Protein AF-A0A7X1RNP4-F1 (afdb_monomer_lite)

Organism: Streptococcus mitis (NCBI:txid28037)

Foldseek 3Di:
DCVVVVVCVVVCCVVVVVVVVVVVVVPQDVVQLAPDFPPVLLVVLVVVLCVQLVVLLVVCVVVVDQPDDLLDPPDDVVNLVVLLVVLVVLVVVLVVLVVVLVVPPPVVQQDALLDGLSCSLQRSDSLSSNCVDVVVVVLSVLSNVLSVCCVVDVPPDPSSSSSNSSSSVSSVVSSVVSVVSSVVVVVLVVCSVVVNNVVSNVSVLVVLQVVLVVLVVVCLVVLLPPVSLVVSVVVLVVSLVSDDDPVSNVVSVCSSPVPPDPVVVVVSCVVDDPVSVVSVVVSVD

pLDDT: mean 71.91, std 15.21, range [27.06, 94.06]

Structure (mmCIF, N/CA/C/O backbone):
data_AF-A0A7X1RNP4-F1
#
_entry.id   AF-A0A7X1RNP4-F1
#
loop_
_atom_site.group_PDB
_atom_site.id
_atom_site.type_symbol
_atom_site.label_atom_id
_atom_site.label_alt_id
_atom_site.label_comp_id
_atom_site.label_asym_id
_atom_site.label_entity_id
_atom_site.label_seq_id
_atom_site.pdbx_PDB_ins_code
_atom_site.Cartn_x
_atom_site.Cartn_y
_atom_site.Cartn_z
_atom_site.occupancy
_atom_site.B_iso_or_equiv
_atom_site.auth_seq_id
_atom_site.auth_comp_id
_atom_site.auth_asym_id
_atom_site.auth_atom_id
_atom_site.pdbx_PDB_model_num
ATOM 1 N N . MET A 1 1 ? 19.983 -28.058 -26.341 1.00 46.69 1 MET A N 1
ATOM 2 C CA . MET A 1 1 ? 19.530 -26.847 -25.604 1.00 46.69 1 MET A CA 1
ATOM 3 C C . MET A 1 1 ? 18.180 -27.060 -24.901 1.00 46.69 1 MET A C 1
ATOM 5 O O . MET A 1 1 ? 18.056 -26.639 -23.761 1.00 46.69 1 MET A O 1
ATOM 9 N N . PHE A 1 2 ? 17.223 -27.786 -25.502 1.00 33.72 2 PHE A N 1
ATOM 10 C CA . PHE A 1 2 ? 15.951 -28.191 -24.864 1.00 33.72 2 PHE A CA 1
ATOM 11 C C . PHE A 1 2 ? 16.076 -29.260 -23.756 1.00 33.72 2 PHE A C 1
ATOM 13 O O . PHE A 1 2 ? 15.274 -29.271 -22.828 1.00 33.72 2 PHE A O 1
ATOM 20 N N . GLU A 1 3 ? 17.098 -30.120 -23.784 1.00 40.50 3 GLU A N 1
ATOM 21 C CA . GLU A 1 3 ? 17.253 -31.205 -22.792 1.00 40.50 3 GLU A CA 1
ATOM 22 C C . GLU A 1 3 ? 17.514 -30.706 -21.363 1.00 40.50 3 GLU A C 1
ATOM 24 O O . GLU A 1 3 ? 17.010 -31.281 -20.402 1.00 40.50 3 GLU A O 1
ATOM 29 N N . LYS A 1 4 ? 18.225 -29.581 -21.200 1.00 42.69 4 LYS A N 1
ATOM 30 C CA . LYS A 1 4 ? 18.409 -28.952 -19.879 1.00 42.69 4 LYS A CA 1
ATOM 31 C C . LYS A 1 4 ? 17.131 -28.274 -19.378 1.00 42.69 4 LYS A C 1
ATOM 33 O O . LYS A 1 4 ? 16.917 -28.196 -18.175 1.00 42.69 4 LYS A O 1
ATOM 38 N N . LEU A 1 5 ? 16.266 -27.839 -20.294 1.00 44.34 5 LEU A N 1
ATOM 39 C CA . LEU A 1 5 ? 14.956 -27.266 -19.982 1.00 44.34 5 LEU A CA 1
ATOM 40 C C . LEU A 1 5 ? 14.008 -28.348 -19.434 1.00 44.34 5 LEU A C 1
ATOM 42 O O . LEU A 1 5 ? 13.246 -28.078 -18.514 1.00 44.34 5 LEU A O 1
ATOM 46 N N . ILE A 1 6 ? 14.139 -29.591 -19.919 1.00 46.44 6 ILE A N 1
ATOM 47 C CA . ILE A 1 6 ? 13.433 -30.773 -19.398 1.00 46.44 6 ILE A CA 1
ATOM 48 C C . ILE A 1 6 ? 14.033 -31.241 -18.065 1.00 46.44 6 ILE A C 1
ATOM 50 O O . ILE A 1 6 ? 13.284 -31.621 -17.176 1.00 46.44 6 ILE A O 1
ATOM 54 N N . LEU A 1 7 ? 15.353 -31.160 -17.864 1.00 46.16 7 LEU A N 1
ATOM 55 C CA . LEU A 1 7 ? 15.979 -31.608 -16.610 1.00 46.16 7 LEU A CA 1
ATOM 56 C C . LEU A 1 7 ? 15.636 -30.707 -15.409 1.00 46.16 7 LEU A C 1
ATOM 58 O O . LEU A 1 7 ? 15.441 -31.195 -14.298 1.00 46.16 7 LEU A O 1
ATOM 62 N N . TYR A 1 8 ? 15.516 -29.395 -15.637 1.00 47.47 8 TYR A N 1
ATOM 63 C CA . TYR A 1 8 ? 15.038 -28.448 -14.628 1.00 47.47 8 TYR A CA 1
ATOM 64 C C . TYR A 1 8 ? 13.521 -28.256 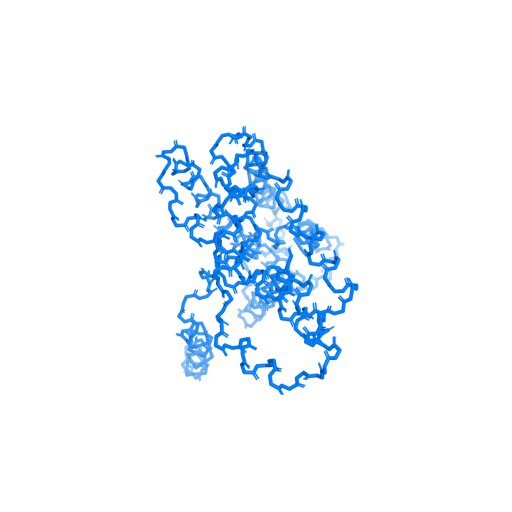-14.666 1.00 47.47 8 TYR A C 1
ATOM 66 O O . TYR A 1 8 ? 12.994 -27.604 -13.775 1.00 47.47 8 TYR A O 1
ATOM 74 N N . SER A 1 9 ? 12.795 -28.853 -15.619 1.00 52.06 9 SER A N 1
ATOM 75 C CA . SER A 1 9 ? 11.329 -28.798 -15.677 1.00 52.06 9 SER A CA 1
ATOM 76 C C . SER A 1 9 ? 10.679 -29.354 -14.405 1.00 52.06 9 SER A C 1
ATOM 78 O O . SER A 1 9 ? 9.841 -28.649 -13.858 1.00 52.06 9 SER A O 1
ATOM 80 N N . PRO A 1 10 ? 11.090 -30.499 -13.822 1.00 49.34 10 PRO A N 1
ATOM 81 C CA . PRO A 1 10 ? 10.526 -30.968 -12.566 1.00 49.34 10 PRO A CA 1
ATOM 82 C C . PRO A 1 10 ? 10.823 -30.015 -11.422 1.00 49.34 10 PRO A C 1
ATOM 84 O O . PRO A 1 10 ? 9.930 -29.764 -10.639 1.00 49.34 10 PRO A O 1
ATOM 87 N N . ILE A 1 11 ? 12.029 -29.445 -11.329 1.00 53.16 11 ILE A N 1
ATOM 88 C CA . ILE A 1 11 ? 12.425 -28.572 -10.211 1.00 53.16 11 ILE A CA 1
ATOM 89 C C . ILE A 1 11 ? 11.796 -27.184 -10.352 1.00 53.16 11 ILE A C 1
ATOM 91 O O . ILE A 1 11 ? 11.343 -26.621 -9.367 1.00 53.16 11 ILE A O 1
ATOM 95 N N . ILE A 1 12 ? 11.702 -26.647 -11.566 1.00 50.75 12 ILE A N 1
ATOM 96 C CA . ILE A 1 12 ? 11.033 -25.382 -11.875 1.00 50.75 12 ILE A CA 1
ATOM 97 C C . ILE A 1 12 ? 9.525 -25.552 -11.749 1.00 50.75 12 ILE A C 1
ATOM 99 O O . ILE A 1 12 ? 8.901 -24.695 -11.153 1.00 50.75 12 ILE A O 1
ATOM 103 N N . ILE A 1 13 ? 8.924 -26.653 -12.205 1.00 50.72 13 ILE A N 1
ATOM 104 C CA . ILE A 1 13 ? 7.515 -26.972 -11.930 1.00 50.72 13 ILE A CA 1
ATOM 105 C C . ILE A 1 13 ? 7.331 -27.246 -10.441 1.00 50.72 13 ILE A C 1
ATOM 107 O O . ILE A 1 13 ? 6.299 -26.891 -9.900 1.00 50.72 13 ILE A O 1
ATOM 111 N N . PHE A 1 14 ? 8.306 -27.805 -9.728 1.00 49.41 14 PHE A N 1
ATOM 112 C CA . PHE A 1 14 ? 8.195 -28.035 -8.292 1.00 49.41 14 PHE A CA 1
ATOM 113 C C . PHE A 1 14 ? 8.289 -26.725 -7.523 1.00 49.41 14 PHE A C 1
ATOM 115 O O . PHE A 1 14 ? 7.446 -26.508 -6.678 1.00 49.41 14 PHE A O 1
ATOM 122 N N . VAL A 1 15 ? 9.208 -25.815 -7.856 1.00 56.69 15 VAL A N 1
ATOM 123 C CA . VAL A 1 15 ? 9.355 -24.485 -7.243 1.00 56.69 15 VAL A CA 1
ATOM 124 C C . VAL A 1 15 ? 8.240 -23.546 -7.686 1.00 56.69 15 VAL A C 1
ATOM 126 O O . VAL A 1 15 ? 7.687 -22.852 -6.849 1.00 56.69 15 VAL A O 1
ATOM 129 N N . LEU A 1 16 ? 7.831 -23.560 -8.954 1.00 46.72 16 LEU A N 1
ATOM 130 C CA . LEU A 1 16 ? 6.678 -22.817 -9.463 1.00 46.72 16 LEU A CA 1
ATOM 131 C C . LEU A 1 16 ? 5.384 -23.403 -8.913 1.00 46.72 16 LEU A C 1
ATOM 133 O O . LEU A 1 16 ? 4.511 -22.630 -8.570 1.00 46.72 16 LEU A O 1
ATOM 137 N N . SER A 1 17 ? 5.255 -24.723 -8.751 1.00 43.94 17 SER A N 1
ATOM 138 C CA . SER A 1 17 ? 4.127 -25.332 -8.039 1.00 43.94 17 SER A CA 1
ATOM 139 C C . SER A 1 17 ? 4.225 -25.063 -6.554 1.00 43.94 17 SER A C 1
ATOM 141 O O . SER A 1 17 ? 3.191 -24.900 -5.955 1.00 43.94 17 SER A O 1
ATOM 143 N N . TYR A 1 18 ? 5.401 -24.952 -5.939 1.00 46.62 18 TYR A N 1
ATOM 144 C CA . TYR A 1 18 ? 5.537 -24.627 -4.523 1.00 46.62 18 TYR A CA 1
ATOM 145 C C . TYR 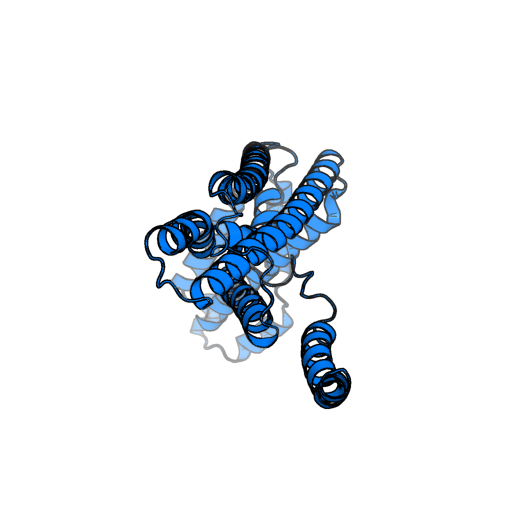A 1 18 ? 5.239 -23.153 -4.297 1.00 46.62 18 TYR A C 1
ATOM 147 O O . TYR A 1 18 ? 4.576 -22.842 -3.331 1.00 46.62 18 TYR A O 1
ATOM 155 N N . ILE A 1 19 ? 5.605 -22.263 -5.218 1.00 50.47 19 ILE A N 1
ATOM 156 C CA . ILE A 1 19 ? 5.202 -20.857 -5.257 1.00 50.47 19 ILE A CA 1
ATOM 157 C C . ILE A 1 19 ? 3.703 -20.766 -5.558 1.00 50.47 19 ILE A C 1
ATOM 159 O O . ILE A 1 19 ? 3.002 -20.123 -4.801 1.00 50.47 19 ILE A O 1
ATOM 163 N N . LEU A 1 20 ? 3.163 -21.475 -6.554 1.00 42.50 20 LEU A N 1
ATOM 164 C CA . LEU A 1 20 ? 1.730 -21.540 -6.894 1.00 42.50 20 LEU A CA 1
ATOM 165 C C . LEU A 1 20 ? 0.890 -22.289 -5.858 1.00 42.50 20 LEU A C 1
ATOM 167 O O . LEU A 1 20 ? -0.313 -22.097 -5.837 1.00 42.50 20 LEU A O 1
ATOM 171 N N . ARG A 1 21 ? 1.475 -23.147 -5.018 1.00 36.09 21 ARG A N 1
ATOM 172 C CA . ARG A 1 21 ? 0.840 -23.916 -3.928 1.00 36.09 21 ARG A CA 1
ATOM 173 C C . ARG A 1 21 ? 1.112 -23.263 -2.582 1.00 36.09 21 ARG A C 1
ATOM 175 O O . ARG A 1 21 ? 0.343 -23.494 -1.665 1.00 36.09 21 ARG A O 1
ATOM 182 N N . PHE A 1 22 ? 2.102 -22.384 -2.476 1.00 36.78 22 PHE A N 1
ATOM 183 C CA . PHE A 1 22 ? 2.229 -21.374 -1.430 1.00 36.78 22 PHE A CA 1
ATOM 184 C C . PHE A 1 22 ? 1.175 -20.295 -1.691 1.00 36.78 22 PHE A C 1
ATOM 186 O O . PHE A 1 22 ? 0.301 -20.135 -0.852 1.00 36.78 22 PHE A O 1
ATOM 193 N N . PHE A 1 23 ? 1.109 -19.738 -2.908 1.00 35.03 23 PHE A N 1
ATOM 194 C CA . PHE A 1 23 ? 0.009 -18.927 -3.457 1.00 35.03 23 PHE A CA 1
ATOM 195 C C . PHE A 1 23 ? -1.315 -19.696 -3.643 1.00 35.03 23 PHE A C 1
ATOM 197 O O . PHE A 1 23 ? -2.350 -19.078 -3.845 1.00 35.03 23 PHE A O 1
ATOM 204 N N . GLY A 1 24 ? -1.314 -21.031 -3.576 1.00 31.20 24 GLY A N 1
ATOM 205 C CA . GLY A 1 24 ? -2.489 -21.888 -3.818 1.00 31.20 24 GLY A CA 1
ATOM 206 C C . GLY A 1 24 ? -3.079 -22.496 -2.548 1.00 31.20 24 GLY A C 1
ATOM 207 O O . GLY A 1 24 ? -4.286 -22.705 -2.478 1.00 31.20 24 GLY A O 1
ATOM 208 N N . ARG A 1 25 ? -2.262 -22.722 -1.506 1.00 31.92 25 ARG A N 1
ATOM 209 C CA . ARG A 1 25 ? -2.718 -22.813 -0.106 1.00 31.92 25 ARG A CA 1
ATOM 210 C C . ARG A 1 25 ? -3.156 -21.444 0.388 1.00 31.92 25 ARG A C 1
ATOM 212 O O . ARG A 1 25 ? -4.143 -21.363 1.103 1.00 31.92 25 ARG A O 1
ATOM 219 N N . LEU A 1 26 ? -2.504 -20.384 -0.083 1.00 34.72 26 LEU A N 1
ATOM 220 C CA . LEU A 1 26 ? -3.030 -19.025 -0.094 1.00 34.72 26 LEU A CA 1
ATOM 221 C C . LEU A 1 26 ? -4.030 -18.821 -1.247 1.00 34.72 26 LEU A C 1
ATOM 223 O O . LEU A 1 26 ? -3.956 -17.828 -1.974 1.00 34.72 26 LEU A O 1
ATOM 227 N N . ARG A 1 27 ? -4.990 -19.744 -1.423 1.00 27.06 27 ARG A N 1
ATOM 228 C CA . ARG A 1 27 ? -6.222 -19.431 -2.163 1.00 27.06 27 ARG A CA 1
ATOM 229 C C . ARG A 1 27 ? -6.665 -18.047 -1.665 1.00 27.06 27 ARG A C 1
ATOM 231 O O . ARG A 1 27 ? -6.995 -17.927 -0.494 1.00 27.06 27 ARG A O 1
ATOM 238 N N . PHE A 1 28 ? -6.603 -17.037 -2.539 1.00 31.77 28 PHE A N 1
ATOM 239 C CA . PHE A 1 28 ? -7.018 -15.644 -2.312 1.00 31.77 28 PHE A CA 1
ATOM 240 C C . PHE A 1 28 ? -6.067 -14.595 -1.688 1.00 31.77 28 PHE A C 1
ATOM 242 O O . PHE A 1 28 ? -6.591 -13.562 -1.309 1.00 31.77 28 PHE A O 1
ATOM 249 N N . THR A 1 29 ? -4.724 -14.686 -1.653 1.00 31.03 29 THR A N 1
ATOM 250 C CA . THR A 1 29 ? -3.932 -13.576 -1.021 1.00 31.03 29 THR A CA 1
ATOM 251 C C . THR A 1 29 ? -3.095 -12.637 -1.888 1.00 31.03 29 THR A C 1
ATOM 253 O O . THR A 1 29 ? -2.718 -11.578 -1.400 1.00 31.03 29 THR A O 1
ATOM 256 N N . ILE A 1 30 ? -2.929 -12.876 -3.194 1.00 33.84 30 ILE A N 1
ATOM 257 C CA . ILE A 1 30 ? -2.611 -11.765 -4.134 1.00 33.84 30 ILE A CA 1
ATOM 258 C C . ILE A 1 30 ? -3.850 -10.846 -4.312 1.00 33.84 30 ILE A C 1
ATOM 260 O O . ILE A 1 30 ? -3.776 -9.747 -4.856 1.00 33.84 30 ILE A O 1
ATOM 264 N N . PHE A 1 31 ? -4.998 -11.299 -3.795 1.00 32.50 31 PHE A N 1
ATOM 265 C CA . PHE A 1 31 ? -6.265 -10.588 -3.643 1.00 32.50 31 PHE A CA 1
ATOM 266 C C . PHE A 1 31 ? -6.489 -10.038 -2.220 1.00 32.50 31 PHE A C 1
ATOM 268 O O . PHE A 1 31 ? -7.593 -9.582 -1.930 1.00 32.50 31 PHE A O 1
ATOM 275 N N . ILE A 1 32 ? -5.468 -10.042 -1.345 1.00 37.97 32 ILE A N 1
ATOM 276 C CA . ILE A 1 32 ? -5.529 -9.364 -0.040 1.00 37.97 32 ILE A CA 1
ATOM 277 C C . ILE A 1 32 ? -5.414 -7.858 -0.262 1.00 37.97 32 ILE A C 1
ATOM 279 O O . ILE A 1 32 ? -4.385 -7.234 -0.057 1.00 37.97 32 ILE A O 1
ATOM 283 N N . ASP A 1 33 ? -6.530 -7.284 -0.688 1.00 40.84 33 ASP A N 1
ATOM 284 C CA . ASP A 1 33 ? -6.909 -5.936 -0.287 1.00 40.84 33 ASP A CA 1
ATOM 285 C C . ASP A 1 33 ? -7.614 -5.972 1.092 1.00 40.84 33 ASP A C 1
ATOM 287 O O . ASP A 1 33 ? -8.246 -4.998 1.461 1.00 40.84 33 ASP A O 1
ATOM 291 N N . GLU A 1 34 ? -7.628 -7.102 1.824 1.00 40.34 34 GLU A N 1
ATOM 292 C CA . GLU A 1 34 ? -8.698 -7.339 2.820 1.00 40.34 34 GLU A CA 1
ATOM 293 C C . GLU A 1 34 ? -8.296 -8.079 4.115 1.00 40.34 34 GLU A C 1
ATOM 295 O O . GLU A 1 34 ? -9.154 -8.362 4.940 1.00 40.34 34 GLU A O 1
ATOM 300 N N . LEU A 1 35 ? -7.017 -8.409 4.347 1.00 35.59 35 LEU A N 1
ATOM 301 C CA . LEU A 1 35 ? -6.628 -9.341 5.438 1.00 35.59 35 LEU A CA 1
ATOM 302 C C . LEU A 1 35 ? -5.392 -8.955 6.248 1.00 35.59 35 LEU A C 1
ATOM 304 O O . LEU A 1 35 ? -5.037 -9.634 7.210 1.00 35.59 35 LEU A O 1
ATOM 308 N N . ILE A 1 36 ? -4.727 -7.865 5.895 1.00 42.78 36 ILE A N 1
ATOM 309 C CA . ILE A 1 36 ? -3.645 -7.327 6.708 1.00 42.78 36 ILE A CA 1
ATOM 310 C C . ILE A 1 36 ? -4.078 -5.897 6.978 1.00 42.78 36 ILE A C 1
ATOM 312 O O . ILE A 1 36 ? -4.144 -5.122 6.044 1.00 42.78 36 ILE A O 1
ATOM 316 N N . SER A 1 37 ? -4.465 -5.557 8.205 1.00 43.78 37 SER A N 1
ATOM 317 C CA . SER A 1 37 ? -4.731 -4.168 8.586 1.00 43.78 37 SER A CA 1
ATOM 318 C C . SER A 1 37 ? -3.633 -3.668 9.526 1.00 43.78 37 SER A C 1
ATOM 320 O O . SER A 1 37 ? -3.113 -4.405 10.377 1.00 43.78 37 SER A O 1
ATOM 322 N N . GLY A 1 38 ? -3.230 -2.410 9.336 1.00 56.53 38 GLY A N 1
ATOM 323 C CA . GLY A 1 38 ? -2.214 -1.726 10.140 1.00 56.53 38 GLY A CA 1
ATOM 324 C C . GLY A 1 38 ? -0.761 -1.959 9.701 1.00 56.53 38 GLY A C 1
ATOM 325 O O . GLY A 1 38 ? -0.474 -2.285 8.551 1.00 56.53 38 GLY A O 1
ATOM 326 N N . ASP A 1 39 ? 0.178 -1.796 10.641 1.00 59.34 39 ASP A N 1
ATOM 327 C CA . ASP A 1 39 ? 1.634 -1.712 10.390 1.00 59.34 39 ASP A CA 1
ATOM 328 C C . ASP A 1 39 ? 2.244 -2.916 9.649 1.00 59.34 39 ASP A C 1
ATOM 330 O O . ASP A 1 39 ? 3.301 -2.809 9.026 1.00 59.34 39 ASP A O 1
ATOM 334 N N . LYS A 1 40 ? 1.569 -4.069 9.673 1.00 66.19 40 LYS A N 1
ATOM 335 C CA . LYS A 1 40 ? 2.018 -5.294 9.001 1.00 66.19 40 LYS A CA 1
ATOM 336 C C . LYS A 1 40 ? 1.994 -5.184 7.472 1.00 66.19 40 LYS A C 1
ATOM 338 O O . LYS A 1 40 ? 2.814 -5.839 6.832 1.00 66.19 40 LYS A O 1
ATOM 343 N N . ILE A 1 41 ? 1.108 -4.364 6.888 1.00 70.12 41 ILE A N 1
ATOM 344 C CA . ILE A 1 41 ? 1.077 -4.176 5.426 1.00 70.12 41 ILE A CA 1
ATOM 345 C C . ILE A 1 41 ? 2.364 -3.524 4.946 1.00 70.12 41 ILE A C 1
ATOM 347 O O . ILE A 1 41 ? 2.943 -3.986 3.969 1.00 70.12 41 ILE A O 1
ATOM 351 N N . LYS A 1 42 ? 2.829 -2.487 5.649 1.00 73.25 42 LYS A N 1
ATOM 352 C CA . LYS A 1 42 ? 4.042 -1.755 5.271 1.00 73.25 42 LYS A CA 1
ATOM 353 C C . LYS A 1 42 ? 5.241 -2.698 5.209 1.00 73.25 42 LYS A C 1
ATOM 355 O O . LYS A 1 42 ? 5.954 -2.751 4.215 1.00 73.25 42 LYS A O 1
ATOM 360 N N . TYR A 1 43 ? 5.408 -3.537 6.232 1.00 73.00 43 TYR A N 1
ATOM 361 C CA . TYR A 1 43 ? 6.466 -4.548 6.235 1.00 73.00 43 TYR A CA 1
ATOM 362 C C . TYR A 1 43 ? 6.335 -5.540 5.069 1.00 73.00 43 TYR A C 1
ATOM 364 O O . TYR A 1 43 ? 7.319 -5.863 4.402 1.00 73.00 43 TYR A O 1
ATOM 372 N N . PHE A 1 44 ? 5.111 -5.983 4.777 1.00 71.62 44 PHE A N 1
ATOM 373 C CA . PHE A 1 44 ? 4.849 -6.873 3.652 1.00 71.62 44 PHE A CA 1
ATOM 374 C C . PHE A 1 44 ? 5.146 -6.214 2.294 1.00 71.62 44 PHE A C 1
ATOM 376 O O . PHE A 1 44 ? 5.723 -6.875 1.432 1.00 71.62 44 PHE A O 1
ATOM 383 N N . SER A 1 45 ? 4.836 -4.924 2.103 1.00 75.69 45 SER A N 1
ATOM 384 C CA . SER A 1 45 ? 5.155 -4.211 0.858 1.00 75.69 45 SER A CA 1
ATOM 385 C C . SER A 1 45 ? 6.660 -4.127 0.608 1.00 75.69 45 SER A C 1
ATOM 387 O O . SER A 1 45 ? 7.090 -4.327 -0.527 1.00 75.69 45 SER A O 1
ATOM 389 N N . HIS A 1 46 ? 7.469 -3.931 1.655 1.00 82.19 46 HIS A N 1
ATOM 390 C CA . HIS A 1 46 ? 8.930 -3.942 1.531 1.00 82.19 46 HIS A CA 1
ATOM 391 C C . HIS A 1 46 ? 9.444 -5.320 1.088 1.00 82.19 46 HIS A C 1
ATOM 393 O O . HIS A 1 46 ? 10.210 -5.427 0.132 1.00 82.19 46 HIS A O 1
ATOM 399 N N . ILE A 1 47 ? 8.973 -6.401 1.722 1.00 75.75 47 ILE A N 1
ATOM 400 C CA . ILE A 1 47 ? 9.343 -7.773 1.327 1.00 75.75 47 ILE A CA 1
ATOM 401 C C . ILE A 1 47 ? 8.935 -8.058 -0.120 1.00 75.75 47 ILE A C 1
ATOM 403 O O . ILE A 1 47 ? 9.702 -8.653 -0.881 1.00 75.75 47 ILE A O 1
ATOM 407 N N . LEU A 1 48 ? 7.733 -7.632 -0.504 1.00 79.06 48 LEU A N 1
ATOM 408 C CA . LEU A 1 48 ? 7.199 -7.838 -1.843 1.00 79.06 48 LEU A CA 1
ATOM 409 C C . LEU A 1 48 ? 8.052 -7.126 -2.902 1.00 79.06 48 LEU A C 1
ATOM 411 O O . LEU A 1 48 ? 8.356 -7.732 -3.929 1.00 79.06 48 LEU A O 1
ATOM 415 N N . PHE A 1 49 ? 8.511 -5.901 -2.628 1.00 85.25 49 PHE A N 1
ATOM 416 C CA . PHE A 1 49 ? 9.456 -5.186 -3.489 1.00 85.25 49 PHE A CA 1
ATOM 417 C C . PHE A 1 49 ? 10.737 -5.999 -3.726 1.00 85.25 49 PHE A C 1
ATOM 419 O O . PHE A 1 49 ? 11.069 -6.314 -4.873 1.00 85.25 49 PHE A O 1
ATOM 426 N N . PHE A 1 50 ? 11.424 -6.398 -2.649 1.00 83.00 50 PHE A N 1
ATOM 427 C CA . PHE A 1 50 ? 12.674 -7.154 -2.765 1.00 83.00 50 PHE A CA 1
ATOM 428 C C . PHE A 1 50 ? 12.470 -8.491 -3.474 1.00 83.00 50 PHE A C 1
ATOM 430 O O . PHE A 1 50 ? 13.329 -8.903 -4.255 1.00 83.00 50 PHE A O 1
ATOM 437 N N . SER A 1 51 ? 11.332 -9.152 -3.249 1.00 77.62 51 SER A N 1
ATOM 438 C CA . SER A 1 51 ? 10.989 -10.407 -3.913 1.00 77.62 51 SER A CA 1
ATOM 439 C C . SER A 1 51 ? 10.845 -10.236 -5.427 1.00 77.62 51 SER A C 1
ATOM 441 O O . SER A 1 51 ? 11.450 -11.005 -6.173 1.00 77.62 51 SER A O 1
ATOM 443 N N . ILE A 1 52 ? 10.113 -9.214 -5.886 1.00 80.62 52 ILE A N 1
ATOM 444 C CA . ILE A 1 52 ? 9.908 -8.960 -7.320 1.00 80.62 52 ILE A CA 1
ATOM 445 C C . ILE A 1 52 ? 11.229 -8.589 -7.995 1.00 80.62 52 ILE A C 1
ATOM 447 O O . ILE A 1 52 ? 11.600 -9.210 -8.990 1.00 80.62 52 ILE A O 1
ATOM 451 N N . VAL A 1 53 ? 11.962 -7.615 -7.446 1.00 88.12 53 VAL A N 1
ATOM 452 C CA . VAL A 1 53 ? 13.217 -7.140 -8.049 1.00 88.12 53 VAL A CA 1
ATOM 453 C C . VAL A 1 53 ? 14.258 -8.259 -8.094 1.00 88.12 53 VAL A C 1
ATOM 455 O O . VAL A 1 53 ? 14.864 -8.488 -9.141 1.00 88.12 53 VAL A O 1
ATOM 458 N N . SER A 1 54 ? 14.424 -9.013 -7.001 1.00 84.00 54 SER A N 1
ATOM 459 C CA . SER A 1 54 ? 15.374 -10.134 -6.958 1.00 84.00 54 SER A CA 1
ATOM 460 C C . SER A 1 54 ? 14.996 -11.241 -7.938 1.00 84.00 54 SER A C 1
ATOM 462 O O . SER A 1 54 ? 15.876 -11.826 -8.566 1.00 84.00 54 SER A O 1
ATOM 464 N N . TYR A 1 55 ? 13.699 -11.520 -8.099 1.00 82.12 55 TYR A N 1
ATOM 465 C CA . TYR A 1 55 ? 13.218 -12.524 -9.043 1.00 82.12 55 TYR A CA 1
ATOM 466 C C . TYR A 1 55 ? 13.495 -12.122 -10.494 1.00 82.12 55 TYR A C 1
ATOM 468 O O . TYR A 1 55 ? 14.039 -12.927 -11.249 1.00 82.12 55 TYR A O 1
ATOM 476 N N . ILE A 1 56 ? 13.187 -10.877 -10.878 1.00 84.62 56 ILE A N 1
ATOM 477 C CA . ILE A 1 56 ? 13.456 -10.390 -12.238 1.00 84.62 56 ILE A CA 1
ATOM 478 C C . ILE A 1 56 ? 14.965 -10.366 -12.502 1.00 84.62 56 ILE A C 1
ATOM 480 O O . ILE A 1 56 ? 15.405 -10.874 -13.530 1.00 84.62 56 ILE A O 1
ATOM 484 N N . TYR A 1 57 ? 15.768 -9.867 -11.555 1.00 88.12 57 TYR A N 1
ATOM 485 C CA . TYR A 1 57 ? 17.228 -9.882 -11.673 1.00 88.12 57 TYR A CA 1
ATOM 486 C C . TYR A 1 57 ? 17.768 -11.305 -11.862 1.00 88.12 57 TYR A C 1
ATOM 488 O O . TYR A 1 57 ? 18.576 -11.552 -12.757 1.00 88.12 57 TYR A O 1
ATOM 496 N N . TRP A 1 58 ? 17.300 -12.258 -11.049 1.00 85.88 58 TRP A N 1
ATOM 497 C CA . TRP A 1 58 ? 17.708 -13.656 -11.148 1.00 85.88 58 TRP A CA 1
ATOM 498 C C . TRP A 1 58 ? 17.337 -14.262 -12.505 1.00 85.88 58 TRP A C 1
ATOM 500 O O . TRP A 1 58 ? 18.174 -14.925 -13.112 1.00 85.88 58 TRP A O 1
ATOM 510 N N . LEU A 1 59 ? 16.133 -13.991 -13.022 1.00 80.38 59 LEU A N 1
ATOM 511 C CA . LEU A 1 59 ? 15.731 -14.424 -14.362 1.00 80.38 59 LEU A CA 1
ATOM 512 C C . LEU A 1 59 ? 16.636 -13.834 -15.451 1.00 80.38 59 LEU A C 1
ATOM 514 O O . LEU A 1 59 ? 17.152 -14.583 -16.283 1.00 80.38 59 LEU A O 1
ATOM 518 N N . CYS A 1 60 ? 16.870 -12.520 -15.430 1.00 83.88 60 CYS A N 1
ATOM 519 C CA . CYS A 1 60 ? 17.749 -11.848 -16.387 1.00 83.88 60 CYS A CA 1
ATOM 520 C C . CYS A 1 60 ? 19.168 -12.434 -16.354 1.00 83.88 60 CYS A C 1
ATOM 522 O O . CYS A 1 60 ? 19.730 -12.741 -17.405 1.00 83.88 60 CYS A O 1
ATOM 524 N N . TYR A 1 61 ? 19.714 -12.678 -15.159 1.00 84.69 61 TYR A N 1
ATOM 525 C CA . TYR A 1 61 ? 21.047 -13.247 -14.978 1.00 84.69 61 TYR A CA 1
ATOM 526 C C . TYR A 1 61 ? 21.154 -14.702 -15.464 1.00 84.69 61 TYR A C 1
ATOM 528 O O . TYR A 1 61 ? 22.091 -15.042 -16.187 1.00 84.69 61 TYR A O 1
ATOM 536 N N . GLN A 1 62 ? 20.197 -15.564 -15.101 1.00 78.62 62 GLN A N 1
ATOM 537 C CA . GLN A 1 62 ? 20.221 -16.992 -15.449 1.00 78.62 62 GLN A CA 1
ATOM 538 C C . GLN A 1 62 ? 20.066 -17.232 -16.950 1.00 78.62 62 GLN A C 1
ATOM 540 O O . GLN A 1 62 ? 20.782 -18.044 -17.535 1.00 78.62 62 GLN A O 1
ATOM 545 N N . TYR A 1 63 ? 19.134 -16.517 -17.577 1.00 76.62 63 TYR A N 1
ATOM 546 C CA . TYR A 1 63 ? 18.832 -16.690 -18.994 1.00 76.62 63 TYR A CA 1
ATOM 547 C C . TYR A 1 63 ? 19.631 -15.745 -19.896 1.00 76.62 63 TYR A C 1
ATOM 549 O O . TYR A 1 63 ? 19.468 -15.799 -21.113 1.00 76.62 63 TYR A O 1
ATOM 557 N N . LYS A 1 64 ? 20.491 -14.894 -19.314 1.00 79.06 64 LYS A N 1
ATOM 558 C CA . LYS A 1 64 ? 21.221 -13.822 -20.011 1.00 79.06 64 LYS A CA 1
ATOM 559 C C . LYS A 1 64 ? 20.298 -12.994 -20.913 1.00 79.06 64 LYS A C 1
ATOM 561 O O . LYS A 1 64 ? 20.659 -12.629 -22.030 1.00 79.06 64 LYS A O 1
ATOM 566 N N . ILE A 1 65 ? 19.071 -12.755 -20.444 1.00 73.31 65 ILE A N 1
ATOM 567 C CA . ILE A 1 65 ? 18.067 -12.001 -21.191 1.00 73.31 65 ILE A CA 1
ATOM 568 C C . ILE A 1 65 ? 18.430 -10.530 -21.065 1.00 73.31 65 ILE A C 1
ATOM 570 O O . ILE A 1 65 ? 18.361 -9.958 -19.980 1.00 73.31 65 ILE A O 1
ATOM 574 N N . SER A 1 66 ? 18.787 -9.929 -22.193 1.00 69.75 66 SER A N 1
ATOM 575 C CA . SER A 1 66 ? 18.923 -8.490 -22.331 1.00 69.75 66 SER A CA 1
ATOM 576 C C . SER A 1 66 ? 17.742 -7.970 -23.146 1.00 69.75 66 SER A C 1
ATOM 578 O O . SER A 1 66 ? 17.730 -8.086 -24.368 1.00 69.75 66 SER A O 1
ATOM 580 N N . LEU A 1 67 ? 16.722 -7.436 -22.467 1.00 63.69 67 LEU A N 1
ATOM 581 C CA . LEU A 1 67 ? 15.589 -6.784 -23.144 1.00 63.69 67 LEU A CA 1
ATOM 582 C C . LEU A 1 67 ? 15.984 -5.438 -23.762 1.00 63.69 67 LEU A C 1
ATOM 584 O O . LEU A 1 67 ? 15.430 -5.030 -24.776 1.00 63.69 67 LEU A O 1
ATOM 588 N N . PHE A 1 68 ? 16.950 -4.763 -23.148 1.00 65.19 68 PHE A N 1
ATOM 589 C CA . PHE A 1 68 ? 17.487 -3.484 -23.593 1.00 65.19 68 PHE A CA 1
ATOM 590 C C . PHE A 1 68 ? 18.999 -3.577 -23.555 1.00 65.19 68 PHE A C 1
ATOM 592 O O . PHE A 1 68 ? 19.547 -3.815 -22.475 1.00 65.19 68 PHE A O 1
ATOM 599 N N . ASN A 1 69 ? 19.658 -3.412 -24.702 1.00 66.38 69 ASN A N 1
ATOM 600 C CA . ASN A 1 69 ? 21.110 -3.452 -24.781 1.00 66.38 69 ASN A CA 1
ATOM 601 C C . ASN A 1 69 ? 21.719 -2.063 -24.565 1.00 66.38 69 ASN A C 1
ATOM 603 O O . ASN A 1 69 ? 21.752 -1.251 -25.478 1.00 66.38 69 ASN A O 1
ATOM 607 N N . LEU A 1 70 ? 22.188 -1.785 -23.349 1.00 62.50 70 LEU A N 1
ATOM 608 C CA . LEU A 1 70 ? 22.777 -0.481 -23.019 1.00 62.50 70 LEU A CA 1
ATOM 609 C C . LEU A 1 70 ? 24.204 -0.306 -23.577 1.00 62.50 70 LEU A C 1
ATOM 611 O O . LEU A 1 70 ? 24.690 0.819 -23.605 1.00 62.50 70 LEU A O 1
ATOM 615 N N . GLU A 1 71 ? 24.862 -1.393 -23.999 1.00 58.75 71 GLU A N 1
ATOM 616 C CA . GLU A 1 71 ? 26.249 -1.387 -24.497 1.00 58.75 71 GLU A CA 1
ATOM 617 C C . GLU A 1 71 ? 26.359 -1.232 -26.023 1.00 58.75 71 GLU A C 1
ATOM 619 O O . GLU A 1 71 ? 27.426 -0.890 -26.522 1.00 58.75 71 GLU A O 1
ATOM 624 N N . SER A 1 72 ? 25.293 -1.491 -26.789 1.00 58.12 72 SER A N 1
ATOM 625 C CA . SER A 1 72 ? 25.349 -1.333 -28.248 1.00 58.12 72 SER A CA 1
ATOM 626 C C . SER A 1 72 ? 25.297 0.142 -28.642 1.00 58.12 72 SER A C 1
ATOM 628 O O . SER A 1 72 ? 24.358 0.833 -28.244 1.00 58.12 72 SER A O 1
ATOM 630 N N . ASP A 1 73 ? 26.226 0.574 -29.502 1.00 55.94 73 ASP A N 1
ATOM 631 C CA . ASP A 1 73 ? 26.273 1.919 -30.109 1.00 55.94 73 ASP A CA 1
ATOM 632 C C . ASP A 1 73 ? 24.957 2.336 -30.806 1.00 55.94 73 ASP A C 1
ATOM 634 O O . ASP A 1 73 ? 24.709 3.523 -31.009 1.00 55.94 73 ASP A O 1
ATOM 638 N N . ASP A 1 74 ? 24.083 1.374 -31.119 1.00 53.50 74 ASP A N 1
ATOM 639 C CA . ASP A 1 74 ? 22.788 1.588 -31.775 1.00 53.50 74 ASP A CA 1
ATOM 640 C C . ASP A 1 74 ? 21.668 2.091 -30.840 1.00 53.50 74 ASP A C 1
ATOM 642 O O . ASP A 1 74 ? 20.633 2.565 -31.316 1.00 53.50 74 ASP A O 1
ATOM 646 N N . LEU A 1 75 ? 21.822 1.991 -29.511 1.00 57.12 75 LEU A N 1
ATOM 647 C CA . LEU A 1 75 ? 20.782 2.384 -28.551 1.00 57.12 75 LEU A CA 1
ATOM 648 C C . LEU A 1 75 ? 21.011 3.822 -28.065 1.00 57.12 75 LEU A C 1
ATOM 650 O O . LEU A 1 75 ? 21.718 4.089 -27.093 1.00 57.12 75 LEU A O 1
ATOM 654 N N . ASP A 1 76 ? 20.380 4.768 -28.764 1.00 70.38 76 ASP A N 1
ATOM 655 C CA . ASP A 1 76 ? 20.409 6.186 -28.408 1.00 70.38 76 ASP A CA 1
ATOM 656 C C . ASP A 1 76 ? 19.871 6.387 -26.979 1.00 70.38 76 ASP A C 1
ATOM 658 O O . ASP A 1 76 ? 18.787 5.901 -26.644 1.00 70.38 76 ASP A O 1
ATOM 662 N N . ILE A 1 77 ? 20.591 7.130 -26.129 1.00 75.38 77 ILE A N 1
ATOM 663 C CA . ILE A 1 77 ? 20.153 7.460 -24.756 1.00 75.38 77 ILE A CA 1
ATOM 664 C C . ILE A 1 77 ? 18.736 8.027 -24.779 1.00 75.38 77 ILE A C 1
ATOM 666 O O . ILE A 1 77 ? 17.942 7.760 -23.877 1.00 75.38 77 ILE A O 1
ATOM 670 N N . ALA A 1 78 ? 18.429 8.823 -25.806 1.00 78.44 78 ALA A N 1
ATOM 671 C CA . ALA A 1 78 ? 17.123 9.433 -25.968 1.00 78.44 78 ALA A CA 1
ATOM 672 C C . ALA A 1 78 ? 16.006 8.378 -25.982 1.00 78.44 78 ALA A C 1
ATOM 674 O O . ALA A 1 78 ? 14.954 8.599 -25.388 1.00 78.44 78 ALA A O 1
ATOM 675 N N . SER A 1 79 ? 16.247 7.206 -26.578 1.00 82.50 79 SER A N 1
ATOM 676 C CA . SER A 1 79 ? 15.288 6.097 -26.586 1.00 82.50 79 SER A CA 1
ATOM 677 C C . SER A 1 79 ? 15.119 5.460 -25.201 1.00 82.50 79 SER A C 1
ATOM 679 O O . SER A 1 79 ? 13.990 5.243 -24.759 1.00 82.50 79 SER A O 1
ATOM 681 N N . VAL A 1 80 ? 16.213 5.254 -24.459 1.00 84.06 80 VAL A N 1
ATOM 682 C CA . VAL A 1 80 ? 16.179 4.733 -23.083 1.00 84.06 80 VAL A CA 1
ATOM 683 C C . VAL A 1 80 ? 15.433 5.698 -22.161 1.00 84.06 80 VAL A C 1
ATOM 685 O O . VAL A 1 80 ? 14.541 5.288 -21.418 1.00 84.06 80 VAL A O 1
ATOM 688 N N . PHE A 1 81 ? 15.732 6.996 -22.244 1.00 86.06 81 PHE A N 1
ATOM 689 C CA . PHE A 1 81 ? 15.012 8.002 -21.470 1.00 86.06 81 PHE A CA 1
ATOM 690 C C . PHE A 1 81 ? 13.572 8.185 -21.922 1.00 86.06 81 PHE A C 1
ATOM 692 O O . PHE A 1 81 ? 12.728 8.436 -21.071 1.00 86.06 81 PHE A O 1
ATOM 699 N N . SER A 1 82 ? 13.251 8.004 -23.203 1.00 89.12 82 SER A N 1
ATOM 700 C CA . SER A 1 82 ? 11.862 8.025 -23.666 1.00 89.12 82 SER A CA 1
ATOM 701 C C . SER A 1 82 ? 11.027 6.955 -22.954 1.00 89.12 82 SER A C 1
ATOM 703 O O . SER A 1 82 ? 9.945 7.260 -22.454 1.00 89.12 82 SER A O 1
ATOM 705 N N . VAL A 1 83 ? 1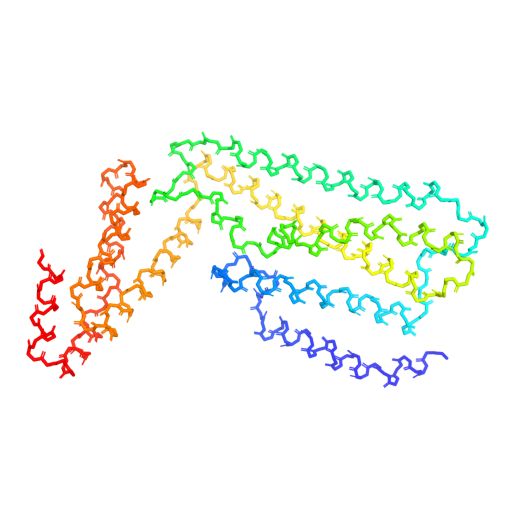1.564 5.738 -22.797 1.00 88.44 83 VAL A N 1
ATOM 706 C CA . VAL A 1 83 ? 10.905 4.663 -22.033 1.00 88.44 83 VAL A CA 1
ATOM 707 C C . VAL A 1 83 ? 10.740 5.045 -20.561 1.00 88.44 83 VAL A C 1
ATOM 709 O O . VAL A 1 83 ? 9.650 4.903 -20.005 1.00 88.44 83 VAL A O 1
ATOM 712 N N . VAL A 1 84 ? 11.794 5.563 -19.923 1.00 91.31 84 VAL A N 1
ATOM 713 C CA . VAL A 1 84 ? 11.742 5.976 -18.509 1.00 91.31 84 VAL A CA 1
ATOM 714 C C . VAL A 1 84 ? 10.711 7.090 -18.297 1.00 91.31 84 VAL A C 1
ATOM 716 O O . VAL A 1 84 ? 9.875 6.993 -17.399 1.00 91.31 84 VAL A O 1
ATOM 719 N N . LEU A 1 85 ? 10.713 8.114 -19.152 1.00 92.44 85 LEU A N 1
ATOM 720 C CA . LEU A 1 85 ? 9.774 9.234 -19.100 1.00 92.44 85 LEU A CA 1
ATOM 721 C C . LEU A 1 85 ? 8.332 8.797 -19.377 1.00 92.44 85 LEU A C 1
ATOM 723 O O . LEU A 1 85 ? 7.412 9.314 -18.742 1.00 92.44 85 LEU A O 1
ATOM 727 N N . ALA A 1 86 ? 8.113 7.829 -20.270 1.00 93.31 86 ALA A N 1
ATOM 728 C CA . ALA A 1 86 ? 6.794 7.242 -20.486 1.00 93.31 86 ALA A CA 1
ATOM 729 C C . ALA A 1 86 ? 6.276 6.554 -19.213 1.00 93.31 86 ALA A C 1
ATOM 731 O O . ALA A 1 86 ? 5.151 6.818 -18.785 1.00 93.31 86 ALA A O 1
ATOM 732 N N . ILE A 1 87 ? 7.115 5.749 -18.550 1.00 92.62 87 ILE A N 1
ATOM 733 C CA . ILE A 1 87 ? 6.773 5.106 -17.273 1.00 92.62 87 ILE A CA 1
ATOM 734 C C . ILE A 1 87 ? 6.464 6.164 -16.205 1.00 92.62 87 ILE A C 1
ATOM 736 O O . ILE A 1 87 ? 5.440 6.082 -15.528 1.00 92.62 87 ILE A O 1
ATOM 740 N N . TRP A 1 88 ? 7.299 7.197 -16.078 1.00 94.06 88 TRP A N 1
ATOM 741 C CA . TRP A 1 88 ? 7.073 8.291 -15.130 1.00 94.06 88 TRP A CA 1
ATOM 742 C C . TRP A 1 88 ? 5.774 9.055 -15.420 1.00 94.06 88 TRP A C 1
ATOM 744 O O . TRP A 1 88 ? 5.052 9.403 -14.489 1.00 94.06 88 TRP A O 1
ATOM 754 N N . SER A 1 89 ? 5.430 9.261 -16.694 1.00 93.31 89 SER A N 1
ATOM 755 C CA . SER A 1 89 ? 4.174 9.905 -17.103 1.00 93.31 89 SER A CA 1
ATOM 756 C C . SER A 1 89 ? 2.956 9.085 -16.675 1.00 93.31 89 SER A C 1
ATOM 758 O O . SER A 1 89 ? 1.991 9.641 -16.152 1.00 93.31 89 SER A O 1
ATOM 760 N N . CYS A 1 90 ? 3.018 7.756 -16.812 1.00 92.50 90 CYS A N 1
ATOM 761 C CA . CYS A 1 90 ? 1.994 6.847 -16.296 1.00 92.50 90 CYS A CA 1
ATOM 762 C C . CYS A 1 90 ? 1.814 6.998 -14.775 1.00 92.50 90 CYS A C 1
ATOM 764 O O . CYS A 1 90 ? 0.685 7.104 -14.291 1.00 92.50 90 CYS A O 1
ATOM 766 N N . TYR A 1 91 ? 2.907 7.097 -14.016 1.00 91.81 91 TYR A N 1
ATOM 767 C CA . TYR A 1 91 ? 2.824 7.383 -12.581 1.00 91.81 91 TYR A CA 1
ATOM 768 C C . TYR A 1 91 ? 2.303 8.788 -12.272 1.00 91.81 91 TYR A C 1
ATOM 770 O O . TYR A 1 91 ? 1.572 8.950 -11.300 1.00 91.81 91 TYR A O 1
ATOM 778 N N . GLY A 1 92 ? 2.595 9.786 -13.108 1.00 89.38 92 GLY A N 1
ATOM 779 C CA . GLY A 1 92 ? 2.005 11.122 -13.004 1.00 89.38 92 GLY A CA 1
ATOM 780 C C . GLY A 1 92 ? 0.477 11.093 -13.105 1.00 89.38 92 GLY A C 1
ATOM 781 O O . GLY A 1 92 ? -0.208 11.725 -12.301 1.00 89.38 92 GLY A O 1
ATOM 782 N N . VAL A 1 93 ? -0.073 10.284 -14.018 1.00 88.88 93 VAL A N 1
ATOM 783 C CA . VAL A 1 93 ? -1.526 10.050 -14.116 1.00 88.88 93 VAL A CA 1
ATOM 784 C C . VAL A 1 93 ? -2.070 9.418 -12.833 1.00 88.88 93 VAL A C 1
ATOM 786 O O . VAL A 1 93 ? -3.106 9.847 -12.325 1.00 88.88 93 VAL A O 1
ATOM 789 N N . TYR A 1 94 ? -1.362 8.437 -12.268 1.00 87.31 94 TYR A N 1
ATOM 790 C CA . TYR A 1 94 ? -1.744 7.832 -10.991 1.00 87.31 94 TYR A CA 1
ATOM 791 C C . TYR A 1 94 ? -1.706 8.838 -9.825 1.00 87.31 94 TYR A C 1
ATOM 793 O O . TYR A 1 94 ? -2.619 8.854 -9.002 1.00 87.31 94 TYR A O 1
ATOM 801 N N . VAL A 1 95 ? -0.715 9.731 -9.772 1.00 86.44 95 VAL A N 1
ATOM 802 C CA . VAL A 1 95 ? -0.668 10.811 -8.771 1.00 86.44 95 VAL A CA 1
ATOM 803 C C . VAL A 1 95 ? -1.860 11.759 -8.927 1.00 86.44 95 VAL A C 1
ATOM 805 O O . VAL A 1 95 ? -2.492 12.105 -7.930 1.00 86.44 95 VAL A O 1
ATOM 808 N N . GLY A 1 96 ? -2.232 12.124 -10.157 1.00 84.75 96 GLY A N 1
ATOM 809 C CA . GLY A 1 96 ? -3.453 12.896 -10.417 1.00 84.75 96 GLY A CA 1
ATOM 810 C C . GLY A 1 96 ? -4.720 12.170 -9.946 1.00 84.75 96 GLY A C 1
ATOM 811 O O . GLY A 1 96 ? -5.614 12.779 -9.360 1.00 84.75 96 GLY A O 1
ATOM 812 N N . PHE A 1 97 ? -4.777 10.846 -10.114 1.00 84.31 97 PHE A N 1
ATOM 813 C CA . PHE A 1 97 ? -5.853 10.024 -9.562 1.00 84.31 97 PHE A CA 1
ATOM 814 C C . PHE A 1 97 ? -5.889 10.053 -8.022 1.00 84.31 97 PHE A C 1
ATOM 816 O O . PHE A 1 97 ? -6.966 10.175 -7.437 1.00 84.31 97 PHE A O 1
ATOM 823 N N . LEU A 1 98 ? -4.735 9.993 -7.350 1.00 81.38 98 LEU A N 1
ATOM 824 C CA . LEU A 1 98 ? -4.668 10.133 -5.892 1.00 81.38 98 LEU A CA 1
ATOM 825 C C . LEU A 1 98 ? -5.148 11.512 -5.428 1.00 81.38 98 LEU A C 1
ATOM 827 O O . LEU A 1 98 ? -5.875 11.596 -4.441 1.00 81.38 98 LEU A O 1
ATOM 831 N N . GLN A 1 99 ? -4.810 12.582 -6.154 1.00 80.62 99 GLN A N 1
ATOM 832 C CA . GLN A 1 99 ? -5.323 13.926 -5.867 1.00 80.62 99 GLN A CA 1
ATOM 833 C C . GLN A 1 99 ? -6.850 13.993 -5.987 1.00 80.62 99 GLN A C 1
ATOM 835 O O . GLN A 1 99 ? -7.498 14.575 -5.121 1.00 80.62 99 GLN A O 1
ATOM 840 N N . PHE A 1 100 ? -7.436 13.354 -7.006 1.00 78.38 100 PHE A N 1
ATOM 841 C CA . PHE A 1 100 ? -8.891 13.219 -7.124 1.00 78.38 100 PHE A C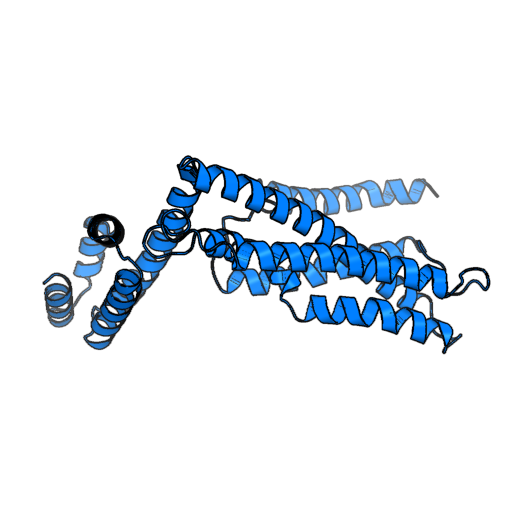A 1
ATOM 842 C C . PHE A 1 100 ? -9.499 12.485 -5.921 1.00 78.38 100 PHE A C 1
ATOM 844 O O . PHE A 1 100 ? -10.514 12.918 -5.383 1.00 78.38 100 PHE A O 1
ATOM 851 N N . MET A 1 101 ? -8.873 11.394 -5.482 1.00 73.31 101 MET A N 1
ATOM 852 C CA . MET A 1 101 ? -9.356 10.591 -4.359 1.00 73.31 101 MET A CA 1
ATOM 853 C C . MET A 1 101 ? -9.288 11.351 -3.026 1.00 73.31 101 MET A C 1
ATOM 855 O O . MET A 1 101 ? -10.242 11.295 -2.257 1.00 73.31 101 MET A O 1
ATOM 859 N N . VAL A 1 102 ? -8.208 12.098 -2.774 1.00 69.75 102 VAL A N 1
ATOM 860 C CA . VAL A 1 102 ? -8.075 12.967 -1.588 1.00 69.75 102 VAL A CA 1
ATOM 861 C C . VAL A 1 102 ? -9.043 14.153 -1.656 1.00 69.75 102 VAL A C 1
ATOM 863 O O . VAL A 1 102 ? -9.607 14.551 -0.642 1.00 69.75 102 VAL A O 1
ATOM 866 N N . GLY A 1 103 ? -9.270 14.706 -2.850 1.00 63.84 103 GLY A N 1
ATOM 867 C CA . GLY A 1 103 ? -10.229 15.789 -3.082 1.00 63.84 103 GLY A CA 1
ATOM 868 C C . GLY A 1 103 ? -11.698 15.356 -3.047 1.00 63.84 103 GLY A C 1
ATOM 869 O O . GLY A 1 103 ? -12.583 16.207 -3.146 1.00 63.84 103 GLY A O 1
ATOM 870 N N . TYR A 1 104 ? -11.983 14.058 -2.913 1.00 64.75 104 TYR A N 1
ATOM 871 C CA . TYR A 1 104 ? -13.338 13.521 -2.852 1.00 64.75 104 TYR A CA 1
ATOM 872 C C . TYR A 1 104 ? -13.980 13.771 -1.473 1.00 64.75 104 TYR A C 1
ATOM 874 O O . TYR A 1 104 ? -14.157 12.860 -0.666 1.00 64.75 104 TYR A O 1
ATOM 882 N N . ASP A 1 105 ? -14.360 15.021 -1.201 1.00 54.91 105 ASP A N 1
ATOM 883 C CA . ASP A 1 105 ? -15.015 15.441 0.047 1.00 54.91 105 ASP A CA 1
ATOM 884 C C . ASP A 1 105 ? -16.548 15.351 -0.066 1.00 54.91 105 ASP A C 1
ATOM 886 O O . ASP A 1 105 ? -17.272 16.347 -0.064 1.00 54.91 105 ASP A O 1
ATOM 890 N N . ASN A 1 106 ? -17.081 14.135 -0.223 1.00 56.81 106 ASN A N 1
ATOM 891 C CA . ASN A 1 106 ? -18.529 13.920 -0.171 1.00 56.81 106 ASN A CA 1
ATOM 892 C C . ASN A 1 106 ? -18.962 13.710 1.291 1.00 56.81 106 ASN A C 1
ATOM 894 O O . ASN A 1 106 ? -19.217 12.578 1.694 1.00 56.81 106 ASN A O 1
ATOM 898 N N . LYS A 1 107 ? -18.994 14.777 2.103 1.00 54.31 107 LYS A N 1
ATOM 899 C CA . LYS A 1 107 ? -19.197 14.713 3.571 1.00 54.31 107 LYS A CA 1
ATOM 900 C C . LYS A 1 107 ? -20.396 13.874 4.026 1.00 54.31 107 LYS A C 1
ATOM 902 O O . LYS A 1 107 ? -20.316 13.233 5.068 1.00 54.31 107 LYS A O 1
ATOM 907 N N . GLU A 1 108 ? -21.473 13.828 3.240 1.00 56.59 108 GLU A N 1
ATOM 908 C CA . GLU A 1 108 ? -22.700 13.095 3.591 1.00 56.59 108 GLU A CA 1
ATOM 909 C C . GLU A 1 108 ? -22.649 11.589 3.277 1.00 56.59 108 GLU A C 1
ATOM 911 O O . GLU A 1 108 ? -23.345 10.803 3.916 1.00 56.59 108 GLU A O 1
ATOM 916 N N . LYS A 1 109 ? -21.856 11.162 2.283 1.00 57.25 109 LYS A N 1
ATOM 917 C CA . LYS A 1 109 ? -21.841 9.763 1.791 1.00 57.25 109 LYS A CA 1
ATOM 918 C C . LYS A 1 109 ? -20.471 9.093 1.846 1.00 57.25 109 LYS A C 1
ATOM 920 O O . LYS A 1 109 ? -20.384 7.866 1.781 1.00 57.25 109 LYS A O 1
ATOM 925 N N . GLY A 1 110 ? -19.407 9.881 1.926 1.00 57.09 110 GLY A N 1
ATOM 926 C CA . GLY A 1 110 ? -18.009 9.457 1.948 1.00 57.09 110 GLY A CA 1
ATOM 927 C C . GLY A 1 110 ? -17.532 8.996 3.322 1.00 57.09 110 GLY A C 1
ATOM 928 O O . GLY A 1 110 ? -16.489 8.351 3.408 1.00 57.09 110 GLY A O 1
ATOM 929 N N . THR A 1 111 ? -18.303 9.260 4.377 1.00 59.59 111 THR A N 1
ATOM 930 C CA . THR A 1 111 ? -18.021 8.812 5.742 1.00 59.59 111 THR A CA 1
ATOM 931 C C . THR A 1 111 ? -18.957 7.670 6.154 1.00 59.59 111 THR A C 1
ATOM 933 O O . THR A 1 111 ? -20.096 7.562 5.695 1.00 59.59 111 THR A O 1
ATOM 936 N N . TYR A 1 112 ? -18.458 6.750 6.978 1.00 62.59 112 TYR A N 1
ATOM 937 C CA . TYR A 1 112 ? -19.253 5.725 7.655 1.00 62.59 112 TYR A CA 1
ATOM 938 C C . TYR A 1 112 ? -18.704 5.523 9.062 1.00 62.59 112 TYR A C 1
ATOM 940 O O . TYR A 1 112 ? -17.503 5.324 9.217 1.00 62.59 112 TYR A O 1
ATOM 948 N N . LEU A 1 113 ? -19.560 5.632 10.082 1.00 61.00 113 LEU A N 1
ATOM 949 C CA . LEU A 1 113 ? -19.157 5.560 11.496 1.00 61.00 113 LEU A CA 1
ATOM 950 C C . LEU A 1 113 ? -17.981 6.503 11.841 1.00 61.00 113 LEU A C 1
ATOM 952 O O . LEU A 1 113 ? -17.106 6.160 12.629 1.00 61.00 113 LEU A O 1
ATOM 956 N N . GLY A 1 114 ? -17.943 7.698 11.233 1.00 55.53 114 GLY A N 1
ATOM 957 C CA . GLY A 1 114 ? -16.884 8.698 11.453 1.00 55.53 114 GLY A CA 1
ATOM 958 C C . GLY A 1 114 ? -15.549 8.396 10.765 1.00 55.53 114 GLY A C 1
ATOM 959 O O . GLY A 1 114 ? -14.577 9.127 10.952 1.00 55.53 114 GLY A O 1
ATOM 960 N N . TYR A 1 115 ? -15.496 7.343 9.950 1.00 62.31 115 TYR A N 1
ATOM 961 C CA . TYR A 1 115 ? -14.341 6.985 9.140 1.00 62.31 115 TYR A CA 1
ATOM 962 C C . TYR A 1 115 ? -14.547 7.360 7.676 1.00 62.31 115 TYR A C 1
ATOM 964 O O . TYR A 1 115 ? -15.630 7.156 7.124 1.00 62.31 115 TYR A O 1
ATOM 972 N N . GLN A 1 116 ? -13.501 7.868 7.020 1.00 66.44 116 GLN A N 1
ATOM 973 C CA . GLN A 1 116 ? -13.529 8.094 5.578 1.00 66.44 116 GLN A CA 1
ATOM 974 C C . GLN A 1 116 ? -13.420 6.758 4.843 1.00 66.44 116 GLN A C 1
ATOM 976 O O . GLN A 1 116 ? -12.457 6.013 4.998 1.00 66.44 116 GLN A O 1
ATOM 981 N N . LYS A 1 117 ? -14.406 6.459 3.998 1.00 68.50 117 LYS A N 1
ATOM 982 C CA . LYS A 1 117 ? -14.468 5.218 3.216 1.00 68.50 117 LYS A CA 1
ATOM 983 C C . LYS A 1 117 ? -13.265 5.044 2.284 1.00 68.50 117 LYS A C 1
ATOM 985 O O . LYS A 1 117 ? -12.849 3.916 2.037 1.00 68.50 117 LYS A O 1
ATOM 990 N N . MET A 1 118 ? -12.715 6.149 1.776 1.00 68.81 118 MET A N 1
ATOM 991 C CA . MET A 1 118 ? -11.538 6.128 0.902 1.00 68.81 118 MET A CA 1
ATOM 992 C C . MET A 1 118 ? -10.263 5.734 1.645 1.00 68.81 118 MET A C 1
ATOM 994 O O . MET A 1 118 ? -9.484 4.963 1.092 1.00 68.81 118 MET A O 1
ATOM 998 N N . ASP A 1 119 ? -10.103 6.155 2.902 1.00 66.56 119 ASP A N 1
ATOM 999 C CA . ASP A 1 119 ? -8.949 5.776 3.725 1.00 66.56 119 ASP A CA 1
ATOM 1000 C C . ASP A 1 119 ? -8.906 4.264 3.963 1.00 66.56 119 ASP A C 1
ATOM 1002 O O . ASP A 1 119 ? -7.850 3.650 3.915 1.00 66.56 119 ASP A O 1
ATOM 1006 N N . PHE A 1 120 ? -10.062 3.612 4.115 1.00 64.00 120 PHE A N 1
ATOM 1007 C CA . PHE A 1 120 ? -10.118 2.151 4.255 1.00 64.00 120 PHE A CA 1
ATOM 1008 C C . PHE A 1 120 ? -9.724 1.411 2.974 1.00 64.00 120 PHE A C 1
ATOM 1010 O O . PHE A 1 120 ? -9.184 0.305 3.038 1.00 64.00 120 PHE A O 1
ATOM 1017 N N . LEU A 1 121 ? -9.977 2.003 1.804 1.00 66.75 121 LEU A N 1
ATOM 1018 C CA . LEU A 1 121 ? -9.581 1.422 0.522 1.00 66.75 121 LEU A CA 1
ATOM 1019 C C . LEU A 1 121 ? -8.078 1.576 0.270 1.00 66.75 121 LEU A C 1
ATOM 1021 O O . LEU A 1 121 ? -7.472 0.675 -0.304 1.00 66.75 121 LEU A O 1
ATOM 1025 N N . THR A 1 122 ? -7.477 2.691 0.685 1.00 67.12 122 THR A N 1
ATOM 1026 C CA . THR A 1 122 ? -6.037 2.944 0.537 1.00 67.12 122 THR A CA 1
ATOM 1027 C C . THR A 1 122 ? -5.218 2.215 1.591 1.00 67.12 122 THR A C 1
ATOM 1029 O O . THR A 1 122 ? -4.243 1.547 1.248 1.00 67.12 122 THR A O 1
ATOM 1032 N N . ASP A 1 123 ? -5.637 2.267 2.857 1.00 65.50 123 ASP A N 1
ATOM 1033 C CA . ASP A 1 123 ? -4.917 1.661 3.976 1.00 65.50 123 ASP A CA 1
ATOM 1034 C C . ASP A 1 123 ? -4.822 0.146 3.861 1.00 65.50 123 ASP A C 1
ATOM 1036 O O . ASP A 1 123 ? -3.892 -0.435 4.410 1.00 65.50 123 ASP A O 1
ATOM 1040 N N . SER A 1 124 ? -5.737 -0.491 3.134 1.00 64.62 124 SER A N 1
ATOM 1041 C CA . SER A 1 124 ? -5.764 -1.937 2.929 1.00 64.62 124 SER A CA 1
ATOM 1042 C C . SER A 1 124 ? -5.018 -2.406 1.671 1.00 64.62 124 SER A C 1
ATOM 1044 O O . SER A 1 124 ? -4.772 -3.604 1.511 1.00 64.62 124 SER A O 1
ATOM 1046 N N . ASN A 1 125 ? -4.599 -1.491 0.789 1.00 70.81 125 ASN A N 1
ATOM 1047 C CA . ASN A 1 125 ? -3.973 -1.847 -0.480 1.00 70.81 125 ASN A CA 1
ATOM 1048 C C . ASN A 1 125 ? -2.436 -1.853 -0.390 1.00 70.81 125 ASN A C 1
ATOM 1050 O O . ASN A 1 125 ? -1.781 -0.820 -0.262 1.00 70.81 125 ASN A O 1
ATOM 1054 N N . VAL A 1 126 ? -1.833 -3.037 -0.526 1.00 69.56 126 VAL A N 1
ATOM 1055 C CA . VAL A 1 126 ? -0.370 -3.224 -0.450 1.00 69.56 126 VAL A CA 1
ATOM 1056 C C . VAL A 1 126 ? 0.379 -2.411 -1.514 1.00 69.56 126 VAL A C 1
ATOM 1058 O O . VAL A 1 126 ? 1.448 -1.872 -1.235 1.00 69.56 126 VAL A O 1
ATOM 1061 N N . TRP A 1 127 ? -0.170 -2.302 -2.727 1.00 78.56 127 TRP A N 1
ATOM 1062 C CA . TRP A 1 127 ? 0.470 -1.599 -3.844 1.00 78.56 127 TRP A CA 1
ATOM 1063 C C . TRP A 1 127 ? 0.501 -0.083 -3.627 1.00 78.56 127 TRP A C 1
ATOM 1065 O O . TRP A 1 127 ? 1.503 0.553 -3.948 1.00 78.56 127 TRP A O 1
ATOM 1075 N N . TYR A 1 128 ? -0.545 0.470 -3.006 1.00 81.88 128 TYR A N 1
ATOM 1076 C CA . TYR A 1 128 ? -0.593 1.857 -2.550 1.00 81.88 128 TYR A CA 1
ATOM 1077 C C . TYR A 1 128 ? 0.509 2.146 -1.518 1.00 81.88 128 TYR A C 1
ATOM 1079 O O . TYR A 1 128 ? 1.282 3.094 -1.681 1.00 81.88 128 TYR A O 1
ATOM 1087 N N . HIS A 1 129 ? 0.667 1.288 -0.502 1.00 81.06 129 HIS A N 1
ATOM 1088 C CA . HIS A 1 129 ? 1.761 1.430 0.473 1.00 81.06 129 HIS A CA 1
ATOM 1089 C C . HIS A 1 129 ? 3.137 1.308 -0.179 1.00 81.06 129 HIS A C 1
ATOM 1091 O O . HIS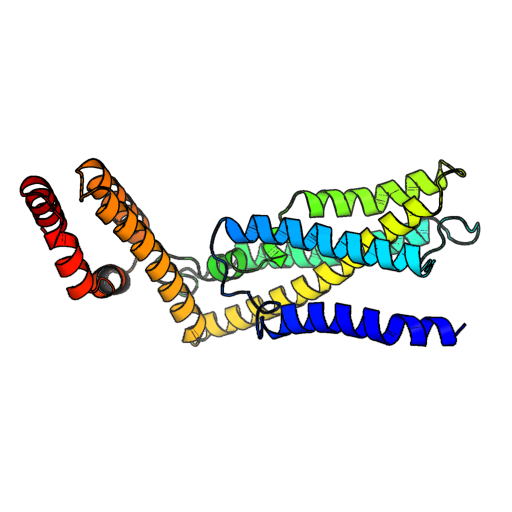 A 1 129 ? 4.053 2.046 0.177 1.00 81.06 129 HIS A O 1
ATOM 1097 N N . LEU A 1 130 ? 3.271 0.437 -1.179 1.00 80.12 130 LEU A N 1
ATOM 1098 C CA . LEU A 1 130 ? 4.512 0.271 -1.925 1.00 80.12 130 LEU A CA 1
ATOM 1099 C C . LEU A 1 130 ? 4.859 1.537 -2.726 1.00 80.12 130 LEU A C 1
ATOM 1101 O O . LEU A 1 130 ? 6.010 1.961 -2.703 1.00 80.12 130 LEU A O 1
ATOM 1105 N N . THR A 1 131 ? 3.886 2.217 -3.342 1.00 85.12 131 THR A N 1
ATOM 1106 C CA . THR A 1 131 ? 4.126 3.532 -3.973 1.00 85.12 131 THR A CA 1
ATOM 1107 C C . THR A 1 131 ? 4.483 4.645 -2.995 1.00 85.12 131 THR A C 1
ATOM 1109 O O . THR A 1 131 ? 5.142 5.602 -3.385 1.00 85.12 131 THR A O 1
ATOM 1112 N N . ASN A 1 132 ? 4.076 4.527 -1.732 1.00 84.69 132 ASN A N 1
ATOM 1113 C CA . ASN A 1 132 ? 4.400 5.498 -0.688 1.00 84.69 132 ASN A CA 1
ATOM 1114 C C . ASN A 1 132 ? 5.703 5.156 0.068 1.00 84.69 132 ASN A C 1
ATOM 1116 O O . ASN A 1 132 ? 6.034 5.789 1.070 1.00 84.69 132 ASN A O 1
ATOM 1120 N N . SER A 1 133 ? 6.428 4.126 -0.377 1.00 85.56 133 SER A N 1
ATOM 1121 C CA . SER A 1 133 ? 7.668 3.658 0.244 1.00 85.56 133 SER A CA 1
ATOM 1122 C C . SER A 1 133 ? 8.908 4.348 -0.334 1.00 85.56 133 SER A C 1
ATOM 1124 O O . SER A 1 133 ? 8.894 4.884 -1.447 1.00 85.56 133 SER A O 1
ATOM 1126 N N . TRP A 1 134 ? 10.018 4.308 0.407 1.00 86.44 134 TRP A N 1
ATOM 1127 C CA . TRP A 1 134 ? 11.289 4.863 -0.065 1.00 86.44 134 TRP A CA 1
ATOM 1128 C C . TRP A 1 134 ? 11.868 4.060 -1.238 1.00 86.44 134 TRP A C 1
ATOM 1130 O O . TRP A 1 134 ? 12.542 4.614 -2.103 1.00 86.44 134 TRP A O 1
ATOM 1140 N N . GLU A 1 135 ? 11.571 2.763 -1.313 1.00 90.38 135 GLU A N 1
ATOM 1141 C CA . GLU A 1 135 ? 11.991 1.868 -2.389 1.00 90.38 135 GLU A CA 1
ATOM 1142 C C . GLU A 1 135 ? 11.419 2.282 -3.740 1.00 90.38 135 GLU A C 1
ATOM 1144 O O . GLU A 1 135 ? 12.107 2.184 -4.758 1.00 90.38 135 GLU A O 1
ATOM 1149 N N . PHE A 1 136 ? 10.186 2.789 -3.760 1.00 92.38 136 PHE A N 1
ATOM 1150 C CA . PHE A 1 136 ? 9.590 3.328 -4.976 1.00 92.38 136 PHE A CA 1
ATOM 1151 C C . PHE A 1 136 ? 10.336 4.578 -5.458 1.00 92.38 136 PHE A C 1
ATOM 1153 O O . PHE A 1 136 ? 10.743 4.638 -6.618 1.00 92.38 136 PHE A O 1
ATOM 1160 N N . ILE A 1 137 ? 10.600 5.533 -4.559 1.00 90.31 137 ILE A N 1
ATOM 1161 C CA . ILE A 1 137 ? 11.368 6.748 -4.880 1.00 90.31 137 ILE A CA 1
ATOM 1162 C C . ILE A 1 137 ? 12.777 6.374 -5.363 1.00 90.31 137 ILE A C 1
ATOM 1164 O O . ILE A 1 137 ? 13.242 6.874 -6.388 1.00 90.31 137 ILE A O 1
ATOM 1168 N N . GLY A 1 138 ? 13.435 5.441 -4.671 1.00 91.25 138 GLY A N 1
ATOM 1169 C CA . GLY A 1 138 ? 14.731 4.901 -5.072 1.00 91.25 138 GLY A CA 1
ATOM 1170 C C . GLY A 1 138 ? 14.692 4.244 -6.453 1.00 91.25 138 GLY A C 1
ATOM 1171 O O . GLY A 1 138 ? 15.585 4.477 -7.261 1.00 91.25 138 GLY A O 1
ATOM 1172 N N . SER A 1 139 ? 13.638 3.488 -6.766 1.00 93.88 139 SER A N 1
ATOM 1173 C CA . SER A 1 139 ? 13.447 2.848 -8.075 1.00 93.88 139 SER A CA 1
ATOM 1174 C C . SER A 1 139 ? 13.291 3.869 -9.201 1.00 93.88 139 SER A C 1
ATOM 1176 O O . SER A 1 139 ? 13.899 3.708 -10.260 1.00 93.88 139 SER A O 1
ATOM 1178 N N . LEU A 1 140 ? 12.535 4.949 -8.971 1.00 93.44 140 LEU A N 1
ATOM 1179 C CA . LEU A 1 140 ? 12.433 6.051 -9.929 1.00 93.44 140 LEU A CA 1
ATOM 1180 C C . LEU A 1 140 ? 13.807 6.689 -10.165 1.00 93.44 140 LEU A C 1
ATOM 1182 O O . LEU A 1 140 ? 14.241 6.787 -11.309 1.00 93.44 140 LEU A O 1
ATOM 1186 N N . LEU A 1 141 ? 14.547 7.040 -9.112 1.00 93.19 141 LEU A N 1
ATOM 1187 C CA . LEU A 1 141 ? 15.887 7.623 -9.253 1.00 93.19 141 LEU A CA 1
ATOM 1188 C C . LEU A 1 141 ? 16.854 6.690 -10.000 1.00 93.19 141 LEU A C 1
ATOM 1190 O O . LEU A 1 141 ? 17.524 7.104 -10.948 1.00 93.19 141 LEU A O 1
ATOM 1194 N N . LEU A 1 142 ? 16.889 5.410 -9.626 1.00 92.75 142 LEU A N 1
ATOM 1195 C CA . LEU A 1 142 ? 17.753 4.409 -10.253 1.00 92.75 142 LEU A CA 1
ATOM 1196 C C . LEU A 1 142 ? 17.401 4.152 -11.724 1.00 92.75 142 LEU A C 1
ATOM 1198 O O . LEU A 1 142 ? 18.297 3.834 -12.507 1.00 92.75 142 LEU A O 1
ATOM 1202 N N . SER A 1 143 ? 16.138 4.346 -12.125 1.00 92.56 143 SER A N 1
ATOM 1203 C CA . SER A 1 143 ? 15.726 4.224 -13.529 1.00 92.56 143 SER A CA 1
ATOM 1204 C C . SER A 1 143 ? 16.434 5.225 -14.455 1.00 92.56 143 SER A C 1
ATOM 1206 O O . SER A 1 143 ? 16.624 4.916 -15.630 1.00 92.56 143 SER A O 1
ATOM 1208 N N . ILE A 1 144 ? 16.892 6.369 -13.927 1.00 90.94 144 ILE A N 1
ATOM 1209 C CA . ILE A 1 144 ? 17.665 7.390 -14.657 1.00 90.94 144 ILE A CA 1
ATOM 1210 C C . ILE A 1 144 ? 19.169 7.240 -14.407 1.00 90.94 144 ILE A C 1
ATOM 1212 O O . ILE A 1 144 ? 19.968 7.339 -15.337 1.00 90.94 144 ILE A O 1
ATOM 1216 N N . ILE A 1 145 ? 19.566 7.005 -13.153 1.00 89.94 145 ILE A N 1
ATOM 1217 C CA . ILE A 1 145 ? 20.980 6.989 -12.755 1.00 89.94 145 ILE A CA 1
ATOM 1218 C C . ILE A 1 145 ? 21.733 5.819 -13.398 1.00 89.94 145 ILE A C 1
ATOM 1220 O O . ILE A 1 145 ? 22.854 6.007 -13.865 1.00 89.94 145 ILE A O 1
ATOM 1224 N N . ILE A 1 146 ? 21.147 4.616 -13.450 1.00 88.62 146 ILE A N 1
ATOM 1225 C CA . ILE A 1 146 ? 21.872 3.436 -13.945 1.00 88.62 146 ILE A CA 1
ATOM 1226 C C . ILE A 1 146 ? 22.229 3.560 -15.438 1.00 88.62 146 ILE A C 1
ATOM 1228 O O . ILE A 1 146 ? 23.398 3.345 -15.760 1.00 88.62 146 ILE A O 1
ATOM 1232 N N . PRO A 1 147 ? 21.318 3.965 -16.348 1.00 85.44 147 PRO A N 1
ATOM 1233 C CA . PRO A 1 147 ? 21.677 4.198 -17.747 1.00 85.44 147 PRO A CA 1
ATOM 1234 C C . PRO A 1 147 ? 22.790 5.235 -17.928 1.00 85.44 147 PRO A C 1
ATOM 1236 O O . PRO A 1 147 ? 23.661 5.054 -18.775 1.00 85.44 147 PRO A O 1
ATOM 1239 N N . LEU A 1 148 ? 22.804 6.294 -17.107 1.00 84.50 148 LEU A N 1
ATOM 1240 C CA . LEU A 1 148 ? 23.878 7.292 -17.126 1.00 84.50 148 LEU A CA 1
ATOM 1241 C C . LEU A 1 148 ? 25.221 6.673 -16.731 1.00 84.50 148 LEU A C 1
ATOM 1243 O O . LEU A 1 148 ? 26.210 6.871 -17.432 1.00 84.50 148 LEU A O 1
ATOM 1247 N N . ILE A 1 149 ? 25.259 5.898 -15.642 1.00 83.81 149 ILE A N 1
ATOM 1248 C CA . ILE A 1 149 ? 26.483 5.224 -15.186 1.00 83.81 149 ILE A CA 1
ATOM 1249 C C . ILE A 1 149 ? 27.013 4.280 -16.266 1.00 83.81 149 ILE A C 1
ATOM 1251 O O . ILE A 1 149 ? 28.206 4.322 -16.557 1.00 83.81 149 ILE A O 1
ATOM 1255 N N . VAL A 1 150 ? 26.143 3.465 -16.872 1.00 79.06 150 VAL A N 1
ATOM 1256 C CA . VAL A 1 150 ? 26.542 2.510 -17.919 1.00 79.06 150 VAL A CA 1
ATOM 1257 C C . VAL A 1 150 ? 27.134 3.231 -19.127 1.00 79.06 150 VAL A C 1
ATOM 1259 O O . VAL A 1 150 ? 28.136 2.786 -19.675 1.00 79.06 150 VAL A O 1
ATOM 1262 N N . LYS A 1 151 ? 26.590 4.393 -19.502 1.00 75.25 151 LYS A N 1
ATOM 1263 C CA . LYS A 1 151 ? 27.136 5.160 -20.621 1.00 75.25 151 LYS A CA 1
ATOM 1264 C C . LYS A 1 151 ? 28.454 5.870 -20.310 1.00 75.25 151 LYS A C 1
ATOM 1266 O O . LYS A 1 151 ? 29.346 5.892 -21.152 1.00 75.25 151 LYS A O 1
ATOM 1271 N N . PHE A 1 152 ? 28.582 6.490 -19.139 1.00 75.88 152 PHE A N 1
ATOM 1272 C CA . PHE A 1 152 ? 29.810 7.208 -18.774 1.00 75.88 152 PHE A CA 1
ATOM 1273 C C . PHE A 1 152 ? 30.954 6.272 -18.384 1.00 75.88 152 PHE A C 1
ATOM 1275 O O . PHE A 1 152 ? 32.118 6.665 -18.448 1.00 75.88 152 PHE A O 1
ATOM 1282 N N . ASN A 1 153 ? 30.639 5.040 -17.991 1.00 74.31 153 ASN A N 1
ATOM 1283 C CA . ASN A 1 153 ? 31.618 4.031 -17.649 1.00 74.31 153 ASN A CA 1
ATOM 1284 C C . ASN A 1 153 ? 31.464 2.817 -18.568 1.00 74.31 153 ASN A C 1
ATOM 1286 O O . ASN A 1 153 ? 30.730 1.889 -18.251 1.00 74.31 153 ASN A O 1
ATOM 1290 N N . ALA A 1 154 ? 32.233 2.784 -19.658 1.00 61.59 154 ALA A N 1
ATOM 1291 C CA . ALA A 1 154 ? 32.260 1.662 -20.602 1.00 61.59 154 ALA A CA 1
ATOM 1292 C C . ALA A 1 154 ? 32.710 0.318 -19.979 1.00 61.59 154 ALA A C 1
ATOM 1294 O O . ALA A 1 154 ? 32.590 -0.720 -20.617 1.00 61.59 154 ALA A O 1
ATOM 1295 N N . SER A 1 155 ? 33.226 0.315 -18.738 1.00 62.09 155 SER A N 1
ATOM 1296 C CA . SER A 1 155 ? 33.515 -0.911 -17.971 1.00 62.09 155 SER A CA 1
ATOM 1297 C C . SER A 1 155 ? 32.364 -1.359 -17.060 1.00 62.09 155 SER A C 1
ATOM 1299 O O . SER A 1 155 ? 32.508 -2.332 -16.315 1.00 62.09 155 SER A O 1
ATOM 1301 N N . ALA A 1 156 ? 31.232 -0.648 -17.069 1.00 63.12 156 ALA A N 1
ATOM 1302 C CA . ALA A 1 156 ? 30.053 -1.025 -16.309 1.00 63.12 156 ALA A CA 1
ATOM 1303 C C . ALA A 1 156 ? 29.531 -2.366 -16.830 1.00 63.12 156 ALA A C 1
ATOM 1305 O O . ALA A 1 156 ? 28.900 -2.439 -17.874 1.00 63.12 156 ALA A O 1
ATOM 1306 N N . GLY A 1 157 ? 29.816 -3.440 -16.096 1.00 69.56 157 GLY A N 1
ATOM 1307 C CA . GLY A 1 157 ? 29.459 -4.781 -16.537 1.00 69.56 157 GLY A CA 1
ATOM 1308 C C . GLY A 1 157 ? 27.947 -5.006 -16.641 1.00 69.56 157 GLY A C 1
ATOM 1309 O O . GLY A 1 157 ? 27.147 -4.363 -15.955 1.00 69.56 157 GLY A O 1
ATOM 1310 N N . ILE A 1 158 ? 27.586 -6.033 -17.411 1.00 76.94 158 ILE A N 1
ATOM 1311 C CA . ILE A 1 158 ? 26.221 -6.518 -17.701 1.00 76.94 158 ILE A CA 1
ATOM 1312 C C . ILE A 1 158 ? 25.291 -6.654 -16.474 1.00 76.94 158 ILE A C 1
ATOM 1314 O O . ILE A 1 158 ? 24.067 -6.650 -16.584 1.00 76.94 158 ILE A O 1
ATOM 1318 N N . HIS A 1 159 ? 25.858 -6.744 -15.269 1.00 83.62 159 HIS A N 1
ATOM 1319 C CA . HIS A 1 159 ? 25.119 -6.750 -14.009 1.00 83.62 159 HIS A CA 1
ATOM 1320 C C . HIS A 1 159 ? 24.300 -5.470 -13.783 1.00 83.62 159 HIS A C 1
ATOM 1322 O O . HIS A 1 159 ? 23.160 -5.561 -13.327 1.00 83.62 159 HIS A O 1
ATOM 1328 N N . TYR A 1 160 ? 24.832 -4.292 -14.128 1.00 84.44 160 TYR A N 1
ATOM 1329 C CA . TYR A 1 160 ? 24.107 -3.022 -13.986 1.00 84.44 160 TYR A CA 1
ATOM 1330 C C . TYR A 1 160 ? 22.874 -2.971 -14.888 1.00 84.44 160 TYR A C 1
ATOM 1332 O O . TYR A 1 160 ? 21.812 -2.504 -14.479 1.00 84.44 160 TYR A O 1
ATOM 1340 N N . GLN A 1 161 ? 22.988 -3.534 -16.086 1.00 85.44 161 GLN A N 1
ATOM 1341 C CA . GLN A 1 161 ? 21.891 -3.654 -17.035 1.00 85.44 161 GLN A CA 1
ATOM 1342 C C . GLN A 1 161 ? 20.785 -4.581 -16.523 1.00 85.44 161 GLN A C 1
ATOM 1344 O O . GLN A 1 161 ? 19.610 -4.236 -16.631 1.00 85.44 161 GLN A O 1
ATOM 1349 N N . TYR A 1 162 ? 21.127 -5.707 -15.890 1.00 87.94 162 TYR A N 1
ATOM 1350 C CA . TYR A 1 162 ? 20.129 -6.580 -15.263 1.00 87.94 162 TYR A CA 1
ATOM 1351 C C . TYR A 1 162 ? 19.435 -5.924 -14.067 1.00 87.94 162 TYR A C 1
ATOM 1353 O O . TYR A 1 162 ? 18.228 -6.090 -13.900 1.00 87.94 162 TYR A O 1
ATOM 1361 N N . ILE A 1 163 ? 20.162 -5.149 -13.255 1.00 90.31 163 ILE A N 1
ATOM 1362 C CA . ILE A 1 163 ? 19.562 -4.378 -12.155 1.00 90.31 163 ILE A CA 1
ATOM 1363 C C . ILE A 1 163 ? 18.580 -3.349 -12.717 1.00 90.31 163 ILE A C 1
ATOM 1365 O O . ILE A 1 163 ? 17.447 -3.255 -12.246 1.00 90.31 163 ILE A O 1
ATOM 1369 N N . TRP A 1 164 ? 18.980 -2.607 -13.750 1.00 91.31 164 TRP A N 1
ATOM 1370 C CA . TRP A 1 164 ? 18.107 -1.620 -14.376 1.00 91.31 164 TRP A CA 1
ATOM 1371 C C . TRP A 1 164 ? 16.852 -2.258 -14.981 1.00 91.31 164 TRP A C 1
ATOM 1373 O O . TRP A 1 164 ? 15.745 -1.793 -14.721 1.00 91.31 164 TRP A O 1
ATOM 1383 N N . GLN A 1 165 ? 16.991 -3.372 -15.704 1.00 89.56 165 GLN A N 1
ATOM 1384 C CA . GLN A 1 165 ? 15.851 -4.116 -16.251 1.00 89.56 165 GLN A CA 1
ATOM 1385 C C . GLN A 1 165 ? 14.917 -4.638 -15.153 1.00 89.56 165 GLN A C 1
ATOM 1387 O O . GLN A 1 165 ? 13.698 -4.584 -15.314 1.00 89.56 165 GLN A O 1
ATOM 1392 N N . ALA A 1 166 ? 15.463 -5.086 -14.019 1.00 90.88 166 ALA A N 1
ATOM 1393 C CA . ALA A 1 166 ? 14.662 -5.500 -12.872 1.00 90.88 166 ALA A CA 1
ATOM 1394 C C . ALA A 1 166 ? 13.846 -4.342 -12.285 1.00 90.88 166 ALA A C 1
ATOM 1396 O O . ALA A 1 166 ? 12.671 -4.523 -11.968 1.00 90.88 166 ALA A O 1
ATOM 1397 N N . ILE A 1 167 ? 14.435 -3.147 -12.203 1.00 92.75 167 ILE A N 1
ATOM 1398 C CA . ILE A 1 167 ? 13.758 -1.933 -11.732 1.00 92.75 167 ILE A CA 1
ATOM 1399 C C . ILE A 1 167 ? 12.652 -1.514 -12.703 1.00 92.75 167 ILE A C 1
ATOM 1401 O O . ILE A 1 167 ? 11.521 -1.288 -12.276 1.00 92.75 167 ILE A O 1
ATOM 1405 N N . ILE A 1 168 ? 12.938 -1.465 -14.006 1.00 91.94 168 ILE A N 1
ATOM 1406 C CA . ILE A 1 168 ? 11.941 -1.129 -15.032 1.00 91.94 168 ILE A CA 1
ATOM 1407 C C . ILE A 1 168 ? 10.793 -2.145 -15.036 1.00 91.94 168 ILE A C 1
ATOM 1409 O O . ILE A 1 168 ? 9.625 -1.757 -15.040 1.00 91.94 168 ILE A O 1
ATOM 1413 N N . GLY A 1 169 ? 11.103 -3.442 -14.976 1.00 88.62 169 GLY A N 1
ATOM 1414 C CA . GLY A 1 169 ? 10.097 -4.501 -14.912 1.00 88.62 169 GLY A CA 1
ATOM 1415 C C . GLY A 1 169 ? 9.225 -4.398 -13.661 1.00 88.62 169 GLY A C 1
ATOM 1416 O O . GLY A 1 169 ? 8.002 -4.494 -13.751 1.00 88.62 169 GLY A O 1
ATOM 1417 N N . PHE A 1 170 ? 9.834 -4.130 -12.504 1.00 91.19 170 PHE A N 1
ATOM 1418 C CA . PHE A 1 170 ? 9.106 -3.873 -11.266 1.00 91.19 170 PHE A CA 1
ATOM 1419 C C . PHE A 1 170 ? 8.162 -2.666 -11.395 1.00 91.19 170 PHE A C 1
ATOM 1421 O O . PHE A 1 170 ? 6.994 -2.782 -11.027 1.00 91.19 170 PHE A O 1
ATOM 1428 N N . LEU A 1 171 ? 8.626 -1.543 -11.956 1.00 93.00 171 LEU A N 1
ATOM 1429 C CA . LEU A 1 171 ? 7.799 -0.351 -12.156 1.00 93.00 171 LEU A CA 1
ATOM 1430 C C . LEU A 1 171 ? 6.596 -0.654 -13.071 1.00 93.00 171 LEU A C 1
ATOM 1432 O O . LEU A 1 171 ? 5.453 -0.340 -12.745 1.00 93.00 171 LEU A O 1
ATOM 1436 N N . LEU A 1 172 ? 6.801 -1.358 -14.182 1.00 89.44 172 LEU A N 1
ATOM 1437 C CA . LEU A 1 172 ? 5.697 -1.739 -15.070 1.00 89.44 172 LEU A CA 1
ATOM 1438 C C . LEU A 1 172 ? 4.659 -2.628 -14.367 1.00 89.44 172 LEU A C 1
ATOM 1440 O O . LEU A 1 172 ? 3.457 -2.375 -14.465 1.00 89.44 172 LEU A O 1
ATOM 1444 N N . ILE A 1 173 ? 5.114 -3.640 -13.622 1.00 84.69 173 ILE A N 1
ATOM 1445 C CA . ILE A 1 173 ? 4.233 -4.524 -12.846 1.00 84.69 173 ILE A CA 1
ATOM 1446 C C . ILE A 1 173 ? 3.451 -3.716 -11.810 1.00 84.69 173 ILE A C 1
ATOM 1448 O O . ILE A 1 173 ? 2.228 -3.842 -11.723 1.00 84.69 173 ILE A O 1
ATOM 1452 N N . LEU A 1 174 ? 4.144 -2.864 -11.050 1.00 88.06 174 LEU A N 1
ATOM 1453 C CA . LEU A 1 174 ? 3.531 -2.001 -10.051 1.00 88.06 174 LEU A CA 1
ATOM 1454 C C . LEU A 1 174 ? 2.447 -1.127 -10.693 1.00 88.06 174 LEU A C 1
ATOM 1456 O O . LEU A 1 174 ? 1.325 -1.105 -10.198 1.00 88.06 174 LEU A O 1
ATOM 1460 N N . PHE A 1 175 ? 2.734 -0.476 -11.822 1.00 87.06 175 PHE A N 1
ATOM 1461 C CA . PHE A 1 175 ? 1.765 0.378 -12.507 1.00 87.06 175 PHE A CA 1
ATOM 1462 C C . PHE A 1 175 ? 0.485 -0.371 -12.919 1.00 87.06 175 PHE A C 1
ATOM 1464 O O . PHE A 1 175 ? -0.614 0.147 -12.721 1.00 87.06 175 PHE A O 1
ATOM 1471 N N . ILE A 1 176 ? 0.589 -1.609 -13.415 1.00 82.25 176 ILE A N 1
ATOM 1472 C CA . ILE A 1 176 ? -0.587 -2.432 -13.757 1.00 82.25 176 ILE A CA 1
ATOM 1473 C C . ILE A 1 176 ? -1.474 -2.665 -12.524 1.00 82.25 176 ILE A C 1
ATOM 1475 O O . ILE A 1 176 ? -2.702 -2.548 -12.597 1.00 82.25 176 ILE A O 1
ATOM 1479 N N . PHE A 1 177 ? -0.867 -2.975 -11.377 1.00 80.44 177 PHE A N 1
ATOM 1480 C CA . PHE A 1 177 ? -1.611 -3.174 -10.134 1.00 80.44 177 PHE A CA 1
ATOM 1481 C C . PHE A 1 177 ? -2.231 -1.881 -9.604 1.00 80.44 177 PHE A C 1
ATOM 1483 O O . PHE A 1 177 ? -3.364 -1.911 -9.120 1.00 80.44 177 PHE A O 1
ATOM 1490 N N . LEU A 1 178 ? -1.546 -0.749 -9.755 1.00 84.38 178 LEU A N 1
ATOM 1491 C CA . LEU A 1 178 ? -2.102 0.559 -9.413 1.00 84.38 178 LEU A CA 1
ATOM 1492 C C . LEU A 1 178 ? -3.286 0.922 -10.302 1.00 84.38 178 LEU A C 1
ATOM 1494 O O . LEU A 1 178 ? -4.296 1.387 -9.793 1.00 84.38 178 LEU A O 1
ATOM 1498 N N . LEU A 1 179 ? -3.225 0.638 -11.603 1.00 82.81 179 LEU A N 1
ATOM 1499 C CA . LEU A 1 179 ? -4.350 0.862 -12.509 1.00 82.81 179 LEU A CA 1
ATOM 1500 C C . LEU A 1 179 ? -5.562 0.012 -12.105 1.00 82.81 179 LEU A C 1
ATOM 1502 O O . LEU A 1 179 ? -6.689 0.510 -12.051 1.00 82.81 179 LEU A O 1
ATOM 1506 N N . LYS A 1 180 ? -5.337 -1.257 -11.742 1.00 78.06 180 LYS A N 1
ATOM 1507 C CA . LYS A 1 180 ? -6.383 -2.125 -11.178 1.00 78.06 180 LYS A CA 1
ATOM 1508 C C . LYS A 1 180 ? -6.973 -1.529 -9.893 1.00 78.06 180 LYS A C 1
ATOM 1510 O O . LYS A 1 180 ? -8.195 -1.537 -9.732 1.00 78.06 180 LYS A O 1
ATOM 1515 N N . PHE A 1 181 ? -6.132 -1.011 -8.999 1.00 78.19 181 PHE A N 1
ATOM 1516 C CA . PHE A 1 181 ? -6.562 -0.336 -7.774 1.00 78.19 181 PHE A CA 1
ATOM 1517 C C . PHE A 1 181 ? -7.388 0.923 -8.077 1.00 78.19 181 PHE A C 1
ATOM 1519 O O . PHE A 1 181 ? -8.499 1.055 -7.567 1.00 78.19 181 PHE A O 1
ATOM 1526 N N . SER A 1 182 ? -6.924 1.790 -8.977 1.00 81.25 182 SER A N 1
ATOM 1527 C CA . SER A 1 182 ? -7.643 2.995 -9.394 1.00 81.25 182 SER A CA 1
ATOM 1528 C C . SER A 1 182 ? -9.025 2.675 -9.966 1.00 81.25 182 SER A C 1
ATOM 1530 O O . SER A 1 182 ? -10.009 3.310 -9.591 1.00 81.25 182 SER A O 1
ATOM 1532 N N . LEU A 1 183 ? -9.141 1.638 -10.804 1.00 79.69 183 LEU A N 1
ATOM 1533 C CA . LEU A 1 183 ? -10.436 1.170 -11.312 1.00 79.69 183 LEU A CA 1
ATOM 1534 C C . LEU A 1 183 ? -11.344 0.642 -10.192 1.00 79.69 183 LEU A C 1
ATOM 1536 O O . LEU A 1 183 ? -12.548 0.914 -10.198 1.00 79.69 183 LEU A O 1
ATOM 1540 N N . LYS A 1 184 ? -10.788 -0.094 -9.219 1.00 73.62 184 LYS A N 1
ATOM 1541 C CA . LYS A 1 184 ? -11.533 -0.576 -8.044 1.00 73.62 184 LYS A CA 1
ATOM 1542 C C . LYS A 1 184 ? -12.088 0.599 -7.242 1.00 73.62 184 LYS A C 1
ATOM 1544 O O . LYS A 1 184 ? -13.282 0.617 -6.955 1.00 73.62 184 LYS A O 1
ATOM 1549 N N . VAL A 1 185 ? -11.255 1.588 -6.931 1.00 75.44 185 VAL A N 1
ATOM 1550 C CA . VAL A 1 185 ? -11.655 2.793 -6.196 1.00 75.44 185 VAL A CA 1
ATOM 1551 C C . VAL A 1 185 ? -12.703 3.585 -6.976 1.00 75.44 185 VAL A C 1
ATOM 1553 O O . VAL A 1 185 ? -13.735 3.933 -6.407 1.00 75.44 185 VAL A O 1
ATOM 1556 N N . ALA A 1 186 ? -12.526 3.797 -8.283 1.00 77.00 186 ALA A N 1
ATOM 1557 C CA . ALA A 1 186 ? -13.517 4.482 -9.116 1.00 77.00 186 ALA A CA 1
ATOM 1558 C C . ALA A 1 186 ? -14.883 3.770 -9.084 1.00 77.00 186 ALA A C 1
ATOM 1560 O O . ALA A 1 186 ? -15.920 4.398 -8.862 1.00 77.00 186 ALA A O 1
ATOM 1561 N N . LYS A 1 187 ? -14.891 2.438 -9.215 1.00 74.62 187 LYS A N 1
ATOM 1562 C CA . LYS A 1 187 ? -16.110 1.623 -9.108 1.00 74.62 187 LYS A CA 1
ATOM 1563 C C . LYS A 1 187 ? -16.769 1.761 -7.733 1.00 74.62 187 LYS A C 1
ATOM 1565 O O . LYS A 1 187 ? -17.982 1.952 -7.651 1.00 74.62 187 LYS A O 1
ATOM 1570 N N . THR A 1 188 ? -15.988 1.690 -6.658 1.00 69.81 188 THR A N 1
ATOM 1571 C CA . THR A 1 188 ? -16.495 1.858 -5.290 1.00 69.81 188 THR A CA 1
ATOM 1572 C C . THR A 1 188 ? -17.040 3.264 -5.056 1.00 69.81 188 THR A C 1
ATOM 1574 O O . THR A 1 188 ? -18.105 3.404 -4.466 1.00 69.81 188 THR A O 1
ATOM 1577 N N . THR A 1 189 ? -16.401 4.296 -5.606 1.00 71.00 189 THR A N 1
ATOM 1578 C CA . THR A 1 189 ? -16.892 5.685 -5.574 1.00 71.00 189 THR A CA 1
ATOM 1579 C C . THR A 1 189 ? -18.292 5.797 -6.186 1.00 71.00 189 THR A C 1
ATOM 1581 O O . THR A 1 189 ? -19.186 6.420 -5.612 1.00 71.00 189 THR A O 1
ATOM 1584 N N . ILE A 1 190 ? -18.526 5.130 -7.323 1.00 74.44 190 ILE A N 1
ATOM 1585 C CA . ILE A 1 190 ? -19.847 5.073 -7.966 1.00 74.44 190 ILE A CA 1
ATOM 1586 C C . ILE A 1 190 ? -20.873 4.378 -7.058 1.00 74.44 190 ILE A C 1
ATOM 1588 O O . ILE A 1 190 ? -22.003 4.854 -6.943 1.00 74.44 190 ILE A O 1
ATOM 1592 N N . PHE A 1 191 ? -20.502 3.277 -6.399 1.00 71.19 191 PHE A N 1
ATOM 1593 C CA . PHE A 1 191 ? -21.393 2.586 -5.459 1.00 71.19 191 PHE A CA 1
ATOM 1594 C C . PHE A 1 191 ? -21.708 3.414 -4.214 1.00 71.19 191 PHE A C 1
ATOM 1596 O O . PHE A 1 191 ? -22.860 3.424 -3.786 1.00 71.19 191 PHE A O 1
ATOM 1603 N N . ILE A 1 192 ? -20.728 4.147 -3.681 1.00 69.06 192 ILE A N 1
ATOM 1604 C CA . ILE A 1 192 ? -20.925 5.093 -2.577 1.00 69.06 192 ILE A CA 1
ATOM 1605 C C . ILE A 1 192 ? -21.939 6.163 -2.989 1.00 69.06 192 ILE A C 1
ATOM 1607 O O . ILE A 1 192 ? -22.899 6.414 -2.267 1.00 69.06 192 ILE A O 1
ATOM 1611 N N . ASN A 1 193 ? -21.798 6.742 -4.185 1.00 69.88 193 ASN A N 1
ATOM 1612 C CA . ASN A 1 193 ? -22.754 7.736 -4.682 1.00 69.88 193 ASN A CA 1
ATOM 1613 C C . ASN A 1 193 ? -24.176 7.183 -4.834 1.00 69.88 193 ASN A C 1
ATOM 1615 O O . ASN A 1 193 ? -25.148 7.904 -4.579 1.00 69.88 193 ASN A O 1
ATOM 1619 N N . LYS A 1 194 ? -24.290 5.901 -5.201 1.00 73.94 194 LYS A N 1
ATOM 1620 C CA . LYS A 1 194 ? -25.551 5.160 -5.333 1.00 73.94 194 LYS A CA 1
ATOM 1621 C C . LYS A 1 194 ? -26.069 4.554 -4.017 1.00 73.94 194 LYS A C 1
ATOM 1623 O O . LYS A 1 194 ? -27.130 3.943 -4.044 1.00 73.94 194 LYS A O 1
ATOM 1628 N N . ASN A 1 195 ? -25.376 4.730 -2.885 1.00 68.00 195 ASN A N 1
ATOM 1629 C CA . ASN A 1 195 ? -25.695 4.132 -1.576 1.00 68.00 195 ASN A CA 1
ATOM 1630 C C . ASN A 1 195 ? -25.775 2.587 -1.563 1.00 68.00 195 ASN A C 1
ATOM 1632 O O . ASN A 1 195 ? -26.434 2.006 -0.703 1.00 68.00 195 ASN A O 1
ATOM 1636 N N . THR A 1 196 ? -25.109 1.902 -2.496 1.00 68.44 196 THR A N 1
ATOM 1637 C CA . THR A 1 196 ? -25.108 0.427 -2.600 1.00 68.44 196 THR A CA 1
ATOM 1638 C C . THR A 1 196 ? -23.782 -0.189 -2.141 1.00 68.44 196 THR A C 1
ATOM 1640 O O . THR A 1 196 ? -23.389 -1.261 -2.596 1.00 68.44 196 THR A O 1
ATOM 1643 N N . ASP A 1 197 ? -23.048 0.499 -1.273 1.00 67.25 197 ASP A N 1
ATOM 1644 C CA . ASP A 1 197 ? -21.703 0.158 -0.805 1.00 67.25 197 ASP A CA 1
ATOM 1645 C C . ASP A 1 197 ? -21.691 -0.774 0.425 1.00 67.25 197 ASP A C 1
ATOM 1647 O O . ASP A 1 197 ? -20.769 -0.717 1.233 1.00 67.25 197 ASP A O 1
ATOM 1651 N N . GLY A 1 198 ? -22.693 -1.652 0.564 1.00 65.06 198 GLY A N 1
ATOM 1652 C CA . GLY A 1 198 ? -22.868 -2.531 1.734 1.00 65.06 198 GLY A CA 1
ATOM 1653 C C . GLY A 1 198 ? -21.609 -3.317 2.121 1.00 65.06 198 GLY A C 1
ATOM 1654 O O . GLY A 1 198 ? -21.213 -3.298 3.279 1.00 65.06 198 GLY A O 1
ATOM 1655 N N . ARG A 1 199 ? -20.889 -3.874 1.138 1.00 62.28 199 ARG A N 1
ATOM 1656 C CA . ARG A 1 199 ? -19.629 -4.605 1.375 1.00 62.28 199 ARG A CA 1
ATOM 1657 C C . ARG A 1 199 ? -18.530 -3.743 2.013 1.00 62.28 199 ARG A C 1
ATOM 1659 O O . ARG A 1 199 ? -17.736 -4.238 2.801 1.00 62.28 199 ARG A O 1
ATOM 1666 N N . LEU A 1 200 ? -18.458 -2.457 1.665 1.00 66.00 200 LEU A N 1
ATOM 1667 C CA . LEU A 1 200 ? -17.466 -1.554 2.253 1.00 66.00 200 LEU A CA 1
ATOM 1668 C C . LEU A 1 200 ? -17.814 -1.224 3.708 1.00 66.00 200 LEU A C 1
ATOM 1670 O O . LEU A 1 200 ? -16.919 -1.091 4.534 1.00 66.00 200 LEU A O 1
ATOM 1674 N N . LYS A 1 201 ? -19.109 -1.132 4.023 1.00 69.81 201 LYS A N 1
ATOM 1675 C CA . LYS A 1 201 ? -19.593 -0.930 5.393 1.00 69.81 201 LYS A CA 1
ATOM 1676 C C . LYS A 1 201 ? -19.291 -2.139 6.277 1.00 69.81 201 LYS A C 1
ATOM 1678 O O . LYS A 1 201 ? -18.719 -1.948 7.341 1.00 69.81 201 LYS A O 1
ATOM 1683 N N . GLU A 1 202 ? -19.555 -3.351 5.785 1.00 69.25 202 GLU A N 1
ATOM 1684 C CA . GLU A 1 202 ? -19.206 -4.613 6.464 1.00 69.25 202 GLU A CA 1
ATOM 1685 C C . GLU A 1 202 ? -17.697 -4.715 6.750 1.00 69.25 202 GLU A C 1
ATOM 1687 O O . GLU A 1 202 ? -17.279 -5.142 7.826 1.00 69.25 202 GLU A O 1
ATOM 1692 N N . PHE A 1 203 ? -16.852 -4.285 5.805 1.00 63.56 203 PHE A N 1
ATOM 1693 C CA . PHE A 1 203 ? -15.402 -4.261 6.007 1.00 63.56 203 PHE A CA 1
ATOM 1694 C C . PHE A 1 203 ? -14.976 -3.260 7.092 1.00 63.56 203 PHE A C 1
ATOM 1696 O O . PHE A 1 203 ? -14.150 -3.587 7.945 1.00 63.56 203 PHE A O 1
ATOM 1703 N N . ILE A 1 204 ? -15.548 -2.051 7.079 1.00 66.94 204 ILE A N 1
ATOM 1704 C CA . ILE A 1 204 ? -15.287 -1.028 8.102 1.00 66.94 204 ILE A CA 1
ATOM 1705 C C . ILE A 1 204 ? -15.733 -1.528 9.480 1.00 66.94 204 ILE A C 1
ATOM 1707 O O . ILE A 1 204 ? -14.986 -1.398 10.447 1.00 66.94 204 ILE A O 1
ATOM 1711 N N . GLU A 1 205 ? -16.910 -2.144 9.562 1.00 71.44 205 GLU A N 1
ATOM 1712 C CA . GLU A 1 205 ? -17.424 -2.789 10.771 1.00 71.44 205 GLU A CA 1
ATOM 1713 C C . GLU A 1 205 ? -16.444 -3.840 11.301 1.00 71.44 205 GLU A C 1
ATOM 1715 O O . GLU A 1 205 ? -15.977 -3.722 12.430 1.00 71.44 205 GLU A O 1
ATOM 1720 N N . SER A 1 206 ? -16.023 -4.794 10.470 1.00 68.69 206 SER A N 1
ATOM 1721 C CA . SER A 1 206 ? -15.048 -5.825 10.853 1.00 68.69 206 SER A CA 1
ATOM 1722 C C . SER A 1 206 ? -13.711 -5.247 11.351 1.00 68.69 206 SER A C 1
ATOM 1724 O O . SER A 1 206 ? -13.153 -5.729 12.342 1.00 68.69 206 SER A O 1
ATOM 1726 N N . ASP A 1 207 ? -13.161 -4.200 10.722 1.00 66.56 207 ASP A N 1
ATOM 1727 C CA . ASP A 1 207 ? -11.912 -3.591 11.213 1.00 66.56 207 ASP A CA 1
ATOM 1728 C C . ASP A 1 207 ? -12.110 -2.864 12.553 1.00 66.56 207 ASP A C 1
ATOM 1730 O O . ASP A 1 207 ? -11.256 -2.975 13.443 1.00 66.56 207 ASP A O 1
ATOM 1734 N N . ILE A 1 208 ? -13.241 -2.168 12.733 1.00 71.44 208 ILE A N 1
ATOM 1735 C CA . ILE A 1 208 ? -13.618 -1.561 14.018 1.00 71.44 208 ILE A CA 1
ATOM 1736 C C . ILE A 1 208 ? -13.724 -2.653 15.087 1.00 71.44 208 ILE A C 1
ATOM 1738 O O . ILE A 1 208 ? -13.129 -2.507 16.158 1.00 71.44 208 ILE A O 1
ATOM 1742 N N . GLU A 1 209 ? -14.386 -3.772 14.785 1.00 73.00 209 GLU A N 1
ATOM 1743 C CA . GLU A 1 209 ? -14.528 -4.913 15.694 1.00 73.00 209 GLU A CA 1
ATOM 1744 C C . GLU A 1 209 ? -13.166 -5.426 16.150 1.00 73.00 209 GLU A C 1
ATOM 1746 O O . GLU A 1 209 ? -12.848 -5.454 17.339 1.00 73.00 209 GLU A O 1
ATOM 1751 N N . ASN A 1 210 ? -12.303 -5.748 15.187 1.00 70.31 210 ASN A N 1
ATOM 1752 C CA . ASN A 1 210 ? -10.976 -6.294 15.437 1.00 70.31 210 ASN A CA 1
ATOM 1753 C C . ASN A 1 210 ? -10.085 -5.321 16.222 1.00 70.31 210 ASN A C 1
ATOM 1755 O O . ASN A 1 210 ? -9.225 -5.718 17.020 1.00 70.31 210 ASN A O 1
ATOM 1759 N N . ARG A 1 211 ? -10.251 -4.015 16.005 1.00 71.25 211 ARG A N 1
ATOM 1760 C CA . ARG A 1 211 ? -9.534 -2.970 16.741 1.00 71.25 211 ARG A CA 1
ATOM 1761 C C . ARG A 1 211 ? -10.004 -2.891 18.190 1.00 71.25 211 ARG A C 1
ATOM 1763 O O . ARG A 1 211 ? -9.161 -2.924 19.091 1.00 71.25 211 ARG A O 1
ATOM 1770 N N . TYR A 1 212 ? -11.311 -2.848 18.421 1.00 74.56 212 TYR A N 1
ATOM 1771 C CA . TYR A 1 212 ? -11.873 -2.756 19.765 1.00 74.56 212 TYR A CA 1
ATOM 1772 C C . TYR A 1 212 ? -11.736 -4.057 20.555 1.00 74.56 212 TYR A C 1
ATOM 1774 O O . TYR A 1 212 ? -11.449 -3.996 21.749 1.00 74.56 212 TYR A O 1
ATOM 1782 N N . HIS A 1 213 ? -11.757 -5.215 19.895 1.00 76.19 213 HIS A N 1
ATOM 1783 C CA . HIS A 1 213 ? -11.400 -6.495 20.501 1.00 76.19 213 HIS A CA 1
ATOM 1784 C C . HIS A 1 213 ? -9.941 -6.493 20.994 1.00 76.19 213 HIS A C 1
ATOM 1786 O O . HIS A 1 213 ? -9.645 -6.900 22.118 1.00 76.19 213 HIS A O 1
ATOM 1792 N N . ARG A 1 214 ? -8.998 -5.929 20.220 1.00 72.88 214 ARG A N 1
ATOM 1793 C CA . ARG A 1 214 ? -7.606 -5.740 20.681 1.00 72.88 214 ARG A CA 1
ATOM 1794 C C . ARG A 1 214 ? -7.499 -4.776 21.863 1.00 72.88 214 ARG A C 1
ATOM 1796 O O . ARG A 1 214 ? -6.698 -5.026 22.767 1.00 72.88 214 ARG A O 1
ATOM 1803 N N . TYR A 1 215 ? -8.253 -3.678 21.864 1.00 75.62 215 TYR A N 1
ATOM 1804 C CA . TYR A 1 215 ? -8.271 -2.735 22.987 1.00 75.62 215 TYR A CA 1
ATOM 1805 C C . TYR A 1 215 ? -8.854 -3.369 24.248 1.00 75.62 215 TYR A C 1
ATOM 1807 O O . TYR A 1 215 ? -8.262 -3.240 25.321 1.00 75.62 215 TYR A O 1
ATOM 1815 N N . PHE A 1 216 ? -9.937 -4.126 24.107 1.00 78.19 216 PHE A N 1
ATOM 1816 C CA . PHE A 1 216 ? -10.550 -4.868 25.196 1.00 78.19 216 PHE A CA 1
ATOM 1817 C C . PHE A 1 216 ? -9.607 -5.942 25.750 1.00 78.19 216 PHE A C 1
ATOM 1819 O O . PHE A 1 216 ? -9.370 -5.986 26.952 1.00 78.19 216 PHE A O 1
ATOM 1826 N N . ASN A 1 217 ? -8.932 -6.711 24.893 1.00 75.19 217 ASN A N 1
ATOM 1827 C CA . ASN A 1 217 ? -7.935 -7.696 25.327 1.00 75.19 217 ASN A CA 1
ATOM 1828 C C . ASN A 1 217 ? -6.758 -7.069 26.088 1.00 75.19 217 ASN A C 1
ATOM 1830 O O . ASN A 1 217 ? -6.227 -7.666 27.025 1.00 75.19 217 ASN A O 1
ATOM 1834 N N . ARG A 1 218 ? -6.332 -5.852 25.725 1.00 76.25 218 ARG A N 1
ATOM 1835 C CA . ARG A 1 218 ? -5.329 -5.108 26.512 1.00 76.25 218 ARG A CA 1
ATOM 1836 C C . ARG A 1 218 ? -5.870 -4.719 27.884 1.00 76.25 218 ARG A C 1
ATOM 1838 O O . ARG A 1 218 ? -5.141 -4.796 28.868 1.00 76.25 218 ARG A O 1
ATOM 1845 N N . LEU A 1 219 ? -7.129 -4.311 27.938 1.00 80.75 219 LEU A N 1
ATOM 1846 C CA . LEU A 1 219 ? -7.812 -3.893 29.152 1.00 80.75 219 LEU A CA 1
ATOM 1847 C C . LEU A 1 219 ? -8.060 -5.080 30.108 1.00 80.75 219 LEU A C 1
ATOM 1849 O O . LEU A 1 219 ? -7.822 -4.934 31.308 1.00 80.75 219 LEU A O 1
ATOM 1853 N N . LEU A 1 220 ? -8.370 -6.268 29.570 1.00 79.75 220 LEU A N 1
ATOM 1854 C CA . LEU A 1 220 ? -8.389 -7.551 30.288 1.00 79.75 220 LEU A CA 1
ATOM 1855 C C . LEU A 1 220 ? -7.016 -7.895 30.880 1.00 79.75 220 LEU A C 1
ATOM 1857 O O . LEU A 1 220 ? -6.901 -8.117 32.082 1.00 79.75 220 LEU A O 1
ATOM 1861 N N . LYS A 1 221 ? -5.949 -7.870 30.065 1.00 80.62 221 LYS A N 1
ATOM 1862 C CA . LYS A 1 221 ? -4.571 -8.154 30.523 1.00 80.62 221 LYS A CA 1
ATOM 1863 C C . LYS A 1 221 ? -4.093 -7.206 31.622 1.00 80.62 221 LYS A C 1
ATOM 1865 O O . LYS A 1 221 ? -3.265 -7.582 32.442 1.00 80.62 221 LYS A O 1
ATOM 1870 N N . GLN A 1 222 ? -4.595 -5.975 31.626 1.00 81.06 222 GLN A N 1
ATOM 1871 C CA . GLN A 1 222 ? -4.282 -4.960 32.632 1.00 81.06 222 GLN A CA 1
ATOM 1872 C C . GLN A 1 222 ? -5.306 -4.916 33.772 1.00 81.06 222 GLN A C 1
ATOM 1874 O O . GLN A 1 222 ? -5.333 -3.929 34.514 1.00 81.06 222 GLN A O 1
ATOM 1879 N N . LYS A 1 223 ? -6.153 -5.949 33.893 1.00 84.56 223 LYS A N 1
ATOM 1880 C CA . LYS A 1 223 ? -7.109 -6.136 34.992 1.00 84.56 223 LYS A CA 1
ATOM 1881 C C . LYS A 1 223 ? -7.965 -4.892 35.254 1.00 84.56 223 LYS A 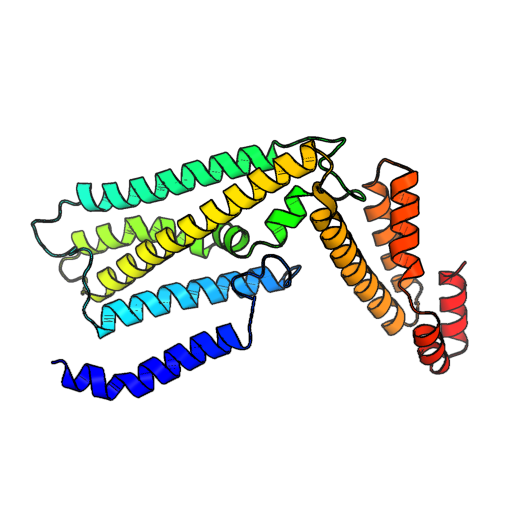C 1
ATOM 1883 O O . LYS A 1 223 ? -8.225 -4.510 36.392 1.00 84.56 223 LYS A O 1
ATOM 1888 N N . PHE A 1 224 ? -8.371 -4.209 34.179 1.00 83.12 224 PHE A N 1
ATOM 1889 C CA . PHE A 1 224 ? -9.198 -2.999 34.243 1.00 83.12 224 PHE A CA 1
ATOM 1890 C C . PHE A 1 224 ? -8.605 -1.879 35.120 1.00 83.12 224 PHE A C 1
ATOM 1892 O O . PHE A 1 224 ? -9.345 -1.072 35.686 1.00 83.12 224 PHE A O 1
ATOM 1899 N N . SER A 1 225 ? -7.275 -1.780 35.232 1.00 83.12 225 SER A N 1
ATOM 1900 C CA . SER A 1 225 ? -6.636 -0.706 36.001 1.00 83.12 225 SER A CA 1
ATOM 1901 C C . SER A 1 225 ? -7.157 0.683 35.596 1.00 83.12 225 SER A C 1
ATOM 1903 O O . SER A 1 225 ? -7.603 0.911 34.467 1.00 83.12 225 SER A O 1
ATOM 1905 N N . HIS A 1 226 ? -7.108 1.652 36.515 1.00 82.25 226 HIS A N 1
ATOM 1906 C CA . HIS A 1 226 ? -7.586 3.014 36.243 1.00 82.25 226 HIS A CA 1
ATOM 1907 C C . HIS A 1 226 ? -6.952 3.625 34.975 1.00 82.25 226 HIS A C 1
ATOM 1909 O O . HIS A 1 226 ? -7.651 4.230 34.163 1.00 82.25 226 HIS A O 1
ATOM 1915 N N . GLY A 1 227 ? -5.648 3.409 34.760 1.00 77.94 227 GLY A N 1
ATOM 1916 C CA . GLY A 1 227 ? -4.952 3.853 33.549 1.00 77.94 227 GLY A CA 1
ATOM 1917 C C . GLY A 1 227 ? -5.466 3.176 32.274 1.00 77.94 227 GLY A C 1
ATOM 1918 O O . GLY A 1 227 ? -5.716 3.861 31.281 1.00 77.94 227 GLY A O 1
ATOM 1919 N N . ALA A 1 228 ? -5.693 1.859 32.317 1.00 77.50 228 ALA A N 1
ATOM 1920 C CA . ALA A 1 228 ? -6.221 1.087 31.191 1.00 77.50 228 ALA A CA 1
ATOM 1921 C C . ALA A 1 228 ? -7.624 1.560 30.785 1.00 77.50 228 ALA A C 1
ATOM 1923 O O . ALA A 1 228 ? -7.862 1.859 29.615 1.00 77.50 228 ALA A O 1
ATOM 1924 N N . ARG A 1 229 ? -8.527 1.709 31.767 1.00 81.00 229 ARG A N 1
ATOM 1925 C CA . ARG A 1 229 ? -9.895 2.213 31.558 1.00 81.00 229 ARG A CA 1
ATOM 1926 C C . ARG A 1 229 ? -9.886 3.616 30.967 1.00 81.00 229 ARG A C 1
ATOM 1928 O O . ARG A 1 229 ? -10.531 3.862 29.951 1.00 81.00 229 ARG A O 1
ATOM 1935 N N . LYS A 1 230 ? -9.095 4.525 31.547 1.00 81.81 230 LYS A N 1
ATOM 1936 C CA . LYS A 1 230 ? -8.962 5.899 31.045 1.00 81.81 230 LYS A CA 1
ATOM 1937 C C . LYS A 1 230 ? -8.454 5.930 29.601 1.00 81.81 230 LYS A C 1
ATOM 1939 O O . LYS A 1 230 ? -8.942 6.730 28.810 1.00 81.81 230 LYS A O 1
ATOM 1944 N N . SER A 1 231 ? -7.497 5.070 29.252 1.00 76.25 231 SER A N 1
ATOM 1945 C CA . SER A 1 231 ? -6.967 4.958 27.887 1.00 76.25 231 SER A CA 1
ATOM 1946 C C . SER A 1 231 ? -8.022 4.451 26.896 1.00 76.25 231 SER A C 1
ATOM 1948 O O . SER A 1 231 ? -8.214 5.060 25.845 1.00 76.25 231 SER A O 1
ATOM 1950 N N . TYR A 1 232 ? -8.760 3.398 27.262 1.00 79.56 232 TYR A N 1
ATOM 1951 C CA . TYR A 1 232 ? -9.840 2.838 26.446 1.00 79.56 232 TYR A CA 1
ATOM 1952 C C . TYR A 1 232 ? -10.948 3.865 26.188 1.00 79.56 232 TYR A C 1
ATOM 1954 O O . TYR A 1 232 ? -11.253 4.173 25.039 1.00 79.56 232 TYR A O 1
ATOM 1962 N N . PHE A 1 233 ? -11.481 4.497 27.238 1.00 83.00 233 PHE A N 1
ATOM 1963 C CA . PHE A 1 233 ? -12.523 5.516 27.078 1.00 83.00 233 PHE A CA 1
ATOM 1964 C C . PHE A 1 233 ? -12.024 6.779 26.371 1.00 83.00 233 PHE A C 1
ATOM 1966 O O . PHE A 1 233 ? -12.801 7.451 25.695 1.00 83.00 233 PHE A O 1
ATOM 1973 N N . LYS A 1 234 ? -10.726 7.103 26.464 1.00 80.12 234 LYS A N 1
ATOM 1974 C CA . LYS A 1 234 ? -10.129 8.164 25.645 1.00 80.12 234 LYS A CA 1
ATOM 1975 C C . LYS A 1 234 ? -10.208 7.815 24.156 1.00 80.12 234 LYS A C 1
ATOM 1977 O O . LYS A 1 234 ? -10.558 8.693 23.375 1.00 80.12 234 LYS A O 1
ATOM 1982 N N . GLN A 1 235 ? -9.915 6.572 23.768 1.00 77.00 235 GLN A N 1
ATOM 1983 C CA . GLN A 1 235 ? -10.040 6.119 22.376 1.00 77.00 235 GLN A CA 1
ATOM 1984 C C . GLN A 1 235 ? -11.496 6.143 21.906 1.00 77.00 235 GLN A C 1
ATOM 1986 O O . GLN A 1 235 ? -11.775 6.777 20.892 1.00 77.00 235 GLN A O 1
ATOM 1991 N N . VAL A 1 236 ? -12.421 5.589 22.701 1.00 81.88 236 VAL A N 1
ATOM 1992 C CA . VAL A 1 236 ? -13.868 5.640 22.420 1.00 81.88 236 VAL A CA 1
ATOM 1993 C C . VAL A 1 236 ? -14.327 7.081 22.201 1.00 81.88 236 VAL A C 1
ATOM 1995 O O . VAL A 1 236 ? -14.990 7.381 21.215 1.00 81.88 236 VAL A O 1
ATOM 1998 N N . ARG A 1 237 ? -13.938 8.009 23.085 1.00 82.38 237 ARG A N 1
ATOM 1999 C CA . ARG A 1 237 ? -14.317 9.424 22.975 1.00 82.38 237 ARG A CA 1
ATOM 2000 C C . ARG A 1 237 ? -13.750 10.085 21.720 1.00 82.38 237 ARG A C 1
ATOM 2002 O O . ARG A 1 237 ? -14.447 10.886 21.104 1.00 82.38 237 ARG A O 1
ATOM 2009 N N . VAL A 1 238 ? -12.505 9.778 21.354 1.00 77.25 238 VAL A N 1
ATOM 2010 C CA . VAL A 1 238 ? -11.885 10.292 20.125 1.00 77.25 238 VAL A CA 1
ATOM 2011 C C . VAL A 1 238 ? -12.624 9.772 18.896 1.00 77.25 238 VAL A C 1
ATOM 2013 O O . VAL A 1 238 ? -12.944 10.569 18.021 1.00 77.25 238 VAL A O 1
ATOM 2016 N N . ASP A 1 239 ? -12.942 8.482 18.828 1.00 77.69 239 ASP A N 1
ATOM 2017 C CA . ASP A 1 239 ? -13.631 7.924 17.662 1.00 77.69 239 ASP A CA 1
ATOM 2018 C C . ASP A 1 239 ? -15.090 8.398 17.580 1.00 77.69 239 ASP A C 1
ATOM 2020 O O . ASP A 1 239 ? -15.514 8.852 16.522 1.00 77.69 239 ASP A O 1
ATOM 2024 N N . LEU A 1 240 ? -15.813 8.469 18.704 1.00 83.19 240 LEU A N 1
ATOM 2025 C CA . LEU A 1 240 ? -17.152 9.074 18.765 1.00 83.19 240 LEU A CA 1
ATOM 2026 C C . LEU A 1 240 ? -17.172 10.544 18.335 1.00 83.19 240 LEU A C 1
ATOM 2028 O O . LEU A 1 240 ? -18.177 11.009 17.799 1.00 83.19 240 LEU A O 1
ATOM 2032 N N . SER A 1 241 ? -16.095 11.294 18.590 1.00 81.06 241 SER A N 1
ATOM 2033 C CA . SER A 1 241 ? -16.007 12.708 18.202 1.00 81.06 241 SER A CA 1
ATOM 2034 C C . SER A 1 241 ? -15.898 12.918 16.691 1.00 81.06 241 SER A C 1
ATOM 2036 O O . SER A 1 241 ? -16.154 14.021 16.226 1.00 81.06 241 SER A O 1
ATOM 2038 N N . LYS A 1 242 ? -15.556 11.865 15.937 1.00 79.38 242 LYS A N 1
ATOM 2039 C CA . LYS A 1 242 ? -15.495 11.875 14.468 1.00 79.38 242 LYS A CA 1
ATOM 2040 C C . LYS A 1 242 ? -16.843 11.553 13.823 1.00 79.38 242 LYS A C 1
ATOM 2042 O O . LYS A 1 242 ? -16.984 11.671 12.612 1.00 79.38 242 LYS A O 1
ATOM 2047 N N . ILE A 1 243 ? -17.809 11.087 14.613 1.00 82.56 243 ILE A N 1
ATOM 2048 C CA . ILE A 1 243 ? -19.150 10.750 14.147 1.00 82.56 243 ILE A CA 1
ATOM 2049 C C . ILE A 1 243 ? -20.037 11.975 14.365 1.00 82.56 243 ILE A C 1
ATOM 2051 O O . ILE A 1 243 ? -20.168 12.454 15.492 1.00 82.56 243 ILE A O 1
ATOM 2055 N N . ASP A 1 244 ? -20.685 12.465 13.316 1.00 75.81 244 ASP A N 1
ATOM 2056 C CA . ASP A 1 244 ? -21.571 13.628 13.437 1.00 75.81 244 ASP A CA 1
ATOM 2057 C C . ASP A 1 244 ? -22.987 13.217 13.872 1.00 75.81 244 ASP A C 1
ATOM 2059 O O . ASP A 1 244 ? -23.594 13.838 14.747 1.00 75.81 244 ASP A O 1
ATOM 2063 N N . ASN A 1 245 ? -23.497 12.109 13.328 1.00 79.88 245 ASN A N 1
ATOM 2064 C CA . ASN A 1 245 ? -24.871 11.656 13.524 1.00 79.88 245 ASN A CA 1
ATOM 2065 C C . ASN A 1 245 ? -25.062 10.857 14.827 1.00 79.88 245 ASN A C 1
ATOM 2067 O O . ASN A 1 245 ? -24.343 9.898 15.105 1.00 79.88 245 ASN A O 1
ATOM 2071 N N . ALA A 1 246 ? -26.093 11.201 15.603 1.00 77.25 246 ALA A N 1
ATOM 2072 C CA . ALA A 1 246 ? -26.466 10.492 16.828 1.00 77.25 246 ALA A CA 1
ATOM 2073 C C . ALA A 1 246 ? -26.866 9.026 16.582 1.00 77.25 246 ALA A C 1
ATOM 2075 O O . ALA A 1 246 ? -26.557 8.166 17.405 1.00 77.25 246 ALA A O 1
ATOM 2076 N N . LYS A 1 247 ? -27.501 8.727 15.440 1.00 79.56 247 LYS A N 1
ATOM 2077 C CA . LYS A 1 247 ? -27.861 7.352 15.067 1.00 79.56 247 LYS A CA 1
ATOM 2078 C C . LYS A 1 247 ? -26.614 6.495 14.858 1.00 79.56 247 LYS A C 1
ATOM 2080 O O . LYS A 1 247 ? -26.514 5.422 15.435 1.00 79.56 247 LYS A O 1
ATOM 2085 N N . ASP A 1 248 ? -25.637 7.017 14.123 1.00 77.31 248 ASP A N 1
ATOM 2086 C CA . ASP A 1 248 ? -24.382 6.314 13.845 1.00 77.31 248 ASP A CA 1
ATOM 2087 C C . ASP A 1 248 ? -23.518 6.169 15.106 1.00 77.31 248 ASP A C 1
ATOM 2089 O O . ASP A 1 248 ? -22.832 5.164 15.261 1.00 77.31 248 ASP A O 1
ATOM 2093 N N . LYS A 1 249 ? -23.598 7.118 16.053 1.00 81.56 249 LYS A N 1
ATOM 2094 C CA . LYS A 1 249 ? -22.997 6.964 17.392 1.00 81.56 249 LYS A CA 1
ATOM 2095 C C . LYS A 1 249 ? -23.621 5.809 18.165 1.00 81.56 249 LYS A C 1
ATOM 2097 O O . LYS A 1 249 ? -22.887 5.058 18.798 1.00 81.56 249 LYS A O 1
ATOM 2102 N N . SER A 1 250 ? -24.947 5.669 18.117 1.00 78.44 250 SER A N 1
ATOM 2103 C CA . SER A 1 250 ? -25.650 4.552 18.758 1.00 78.44 250 SER A CA 1
ATOM 2104 C C . SER A 1 250 ? -25.230 3.222 18.139 1.00 78.44 250 SER A C 1
ATOM 2106 O O . SER A 1 250 ? -24.801 2.332 18.865 1.00 78.44 250 SER A O 1
ATOM 2108 N N . THR A 1 251 ? -25.241 3.128 16.805 1.00 79.25 251 THR A N 1
ATOM 2109 C CA . THR A 1 251 ? -24.799 1.931 16.075 1.00 79.25 251 THR A CA 1
ATOM 2110 C C . THR A 1 251 ? -23.346 1.576 16.394 1.00 79.25 251 THR A C 1
ATOM 2112 O O . THR A 1 251 ? -23.033 0.421 16.651 1.00 79.25 251 THR A O 1
ATOM 2115 N N . PHE A 1 252 ? -22.445 2.564 16.431 1.00 80.94 252 PHE A N 1
ATOM 2116 C CA . PHE A 1 252 ? -21.036 2.358 16.777 1.00 80.94 252 PHE A CA 1
ATOM 2117 C C . PHE A 1 252 ? -20.856 1.802 18.197 1.00 80.94 252 PHE A C 1
ATOM 2119 O O . PHE A 1 252 ? -20.044 0.905 18.418 1.00 80.94 252 PHE A O 1
ATOM 2126 N N . LEU A 1 253 ? -21.617 2.322 19.165 1.00 80.69 253 LEU A N 1
ATOM 2127 C CA . LEU A 1 253 ? -21.569 1.856 20.551 1.00 80.69 253 LEU A CA 1
ATOM 2128 C C . LEU A 1 253 ? -22.137 0.445 20.693 1.00 80.69 253 LEU A C 1
ATOM 2130 O O . LEU A 1 253 ? -21.502 -0.387 21.339 1.00 80.69 253 LEU A O 1
ATOM 2134 N N . GLU A 1 254 ? -23.278 0.158 20.067 1.00 78.62 254 GLU A N 1
ATOM 2135 C CA . GLU A 1 254 ? -23.828 -1.200 20.003 1.00 78.62 254 GLU A CA 1
ATOM 2136 C C . GLU A 1 254 ? -22.788 -2.169 19.441 1.00 78.62 254 GLU A C 1
ATOM 2138 O O . GLU A 1 254 ? -22.502 -3.194 20.048 1.00 78.62 254 GLU A O 1
ATOM 2143 N N . PHE A 1 255 ? -22.121 -1.796 18.354 1.00 74.38 255 PHE A N 1
ATOM 2144 C CA . PHE A 1 255 ? -21.132 -2.643 17.704 1.00 74.38 255 PHE A CA 1
ATOM 2145 C C . PHE A 1 255 ? -19.904 -2.947 18.589 1.00 74.38 255 PHE A C 1
ATOM 2147 O O . PHE A 1 255 ? -19.407 -4.072 18.619 1.00 74.38 255 PHE A O 1
ATOM 2154 N N . ILE A 1 256 ? -19.420 -1.971 19.362 1.00 76.94 256 ILE A N 1
ATOM 2155 C CA . ILE A 1 256 ? -18.248 -2.153 20.238 1.00 76.94 256 ILE A CA 1
ATOM 2156 C C . ILE A 1 256 ? -18.581 -2.933 21.512 1.00 76.94 256 ILE A C 1
ATOM 2158 O O . ILE A 1 256 ? -17.734 -3.683 22.001 1.00 76.94 256 ILE A O 1
ATOM 2162 N N . TYR A 1 257 ? -19.782 -2.752 22.067 1.00 72.19 257 TYR A N 1
ATOM 2163 C CA . TYR A 1 257 ? -20.163 -3.357 23.346 1.00 72.19 257 TYR A CA 1
ATOM 2164 C C . TYR A 1 257 ? -20.913 -4.688 23.202 1.00 72.19 257 TYR A C 1
ATOM 2166 O O . TYR A 1 257 ? -20.771 -5.538 24.078 1.00 72.19 257 TYR A O 1
ATOM 2174 N N . CYS A 1 258 ? -21.661 -4.918 22.117 1.00 63.34 258 CYS A N 1
ATOM 2175 C CA . CYS A 1 258 ? -22.390 -6.175 21.899 1.00 63.34 258 CYS A CA 1
ATOM 2176 C C . CYS A 1 258 ? -21.491 -7.331 21.443 1.00 63.34 258 CYS A C 1
ATOM 2178 O O . CYS A 1 258 ? -21.822 -8.483 21.707 1.00 63.34 258 CYS A O 1
ATOM 2180 N N . ASN A 1 259 ? -20.339 -7.049 20.826 1.00 57.00 259 ASN A N 1
ATOM 2181 C CA . ASN A 1 259 ? -19.403 -8.083 20.362 1.00 57.00 259 ASN A CA 1
ATOM 2182 C C . ASN A 1 259 ? -18.508 -8.661 21.471 1.00 57.00 259 ASN A C 1
ATOM 2184 O O . ASN A 1 259 ? -17.646 -9.501 21.213 1.00 57.00 259 ASN A O 1
ATOM 2188 N N . ILE A 1 260 ? -18.694 -8.239 22.723 1.00 61.94 260 ILE A N 1
ATOM 2189 C CA . ILE A 1 260 ? -17.969 -8.810 23.854 1.00 61.94 260 ILE A CA 1
ATOM 2190 C C . ILE A 1 260 ? -18.803 -9.964 24.419 1.00 61.94 260 ILE A C 1
ATOM 2192 O O . ILE A 1 260 ? -19.797 -9.736 25.110 1.00 61.94 260 ILE A O 1
ATOM 2196 N N . SER A 1 261 ? -18.413 -11.208 24.121 1.00 57.72 261 SER A N 1
ATOM 2197 C CA . SER A 1 261 ? -19.152 -12.380 24.599 1.00 57.72 261 SER A CA 1
ATOM 2198 C C . SER A 1 261 ? -19.153 -12.413 26.133 1.00 57.72 261 SER A C 1
ATOM 2200 O O . SER A 1 261 ? -18.110 -12.415 26.793 1.00 57.72 261 SER A O 1
ATOM 2202 N N . SER A 1 262 ? -20.346 -12.411 26.733 1.00 58.38 262 SER A N 1
ATOM 2203 C CA . SER A 1 262 ? -20.497 -12.444 28.191 1.00 58.38 262 SER A CA 1
ATOM 2204 C C . SER A 1 262 ? -19.884 -13.707 28.799 1.00 58.38 262 SER A C 1
ATOM 2206 O O . SER A 1 262 ? -19.406 -13.678 29.929 1.00 58.38 262 SER A O 1
ATOM 2208 N N . GLU A 1 263 ? -19.857 -14.808 28.047 1.00 56.47 263 GLU A N 1
ATOM 2209 C CA . GLU A 1 263 ? -19.341 -16.104 28.492 1.00 56.47 263 GLU A CA 1
ATOM 2210 C C . GLU A 1 263 ? -17.807 -16.141 28.590 1.00 56.47 263 GLU A C 1
ATOM 2212 O O . GLU A 1 263 ? -17.290 -16.632 29.598 1.00 56.47 263 GLU A O 1
ATOM 2217 N N . GLU A 1 264 ? -17.063 -15.556 27.638 1.00 61.84 264 GLU A N 1
ATOM 2218 C CA . GLU A 1 264 ? -15.597 -15.433 27.760 1.00 61.84 264 GLU A CA 1
ATOM 2219 C C . GLU A 1 264 ? -15.204 -14.522 28.919 1.00 61.84 264 GLU A C 1
ATOM 2221 O O . GLU A 1 264 ? -14.284 -14.838 29.676 1.00 61.84 264 GLU A O 1
ATOM 2226 N N . ILE A 1 265 ? -15.925 -13.410 29.102 1.00 64.56 265 ILE A N 1
ATOM 2227 C CA . ILE A 1 265 ? -15.662 -12.497 30.215 1.00 64.56 265 ILE A CA 1
ATOM 2228 C C . ILE A 1 265 ? -15.878 -13.217 31.550 1.00 64.56 265 ILE A C 1
ATOM 2230 O O . ILE A 1 265 ? -15.040 -13.113 32.442 1.00 64.56 265 ILE A O 1
ATOM 2234 N N . ILE A 1 266 ? -16.969 -13.976 31.698 1.00 62.78 266 ILE A N 1
ATOM 2235 C CA . ILE A 1 266 ? -17.271 -14.718 32.931 1.00 62.78 266 ILE A CA 1
ATOM 2236 C C . ILE A 1 266 ? -16.195 -15.770 33.229 1.00 62.78 266 ILE A C 1
ATOM 2238 O O . ILE A 1 266 ? -15.855 -15.964 34.396 1.00 62.78 266 ILE A O 1
ATOM 2242 N N . GLY A 1 267 ? -15.641 -16.431 32.209 1.00 66.75 267 GLY A N 1
ATOM 2243 C CA . GLY A 1 267 ? -14.516 -17.355 32.372 1.00 66.75 267 GLY A CA 1
ATOM 2244 C C . GLY A 1 267 ? -13.267 -16.666 32.929 1.00 66.75 267 GLY A C 1
ATOM 2245 O O . GLY A 1 267 ? -12.704 -17.128 33.918 1.00 66.75 267 GLY A O 1
ATOM 2246 N N . ILE A 1 268 ? -12.891 -15.524 32.351 1.00 65.75 268 ILE A N 1
ATOM 2247 C CA . ILE A 1 268 ? -11.684 -14.763 32.719 1.00 65.75 268 ILE A CA 1
ATOM 2248 C C . ILE A 1 268 ? -11.833 -14.083 34.090 1.00 65.75 268 ILE A C 1
ATOM 2250 O O . ILE A 1 268 ? -10.889 -14.037 34.876 1.00 65.75 268 ILE A O 1
ATOM 2254 N N . LEU A 1 269 ? -13.033 -13.599 34.426 1.00 67.56 269 LEU A N 1
ATOM 2255 C CA . LEU A 1 269 ? -13.320 -12.978 35.723 1.00 67.56 269 LEU A CA 1
ATOM 2256 C C . LEU A 1 269 ? -13.192 -13.947 36.908 1.00 67.56 269 LEU A C 1
ATOM 2258 O O . LEU A 1 269 ? -13.056 -13.489 38.039 1.00 67.56 269 LEU A O 1
ATOM 2262 N N . LYS A 1 270 ? -13.226 -15.269 36.687 1.00 70.25 270 LYS A N 1
ATOM 2263 C CA . LYS A 1 270 ? -12.994 -16.255 37.759 1.00 70.25 270 LYS A CA 1
ATOM 2264 C C . LYS A 1 270 ? -11.547 -16.257 38.259 1.00 70.25 270 LYS A C 1
ATOM 2266 O O . LYS A 1 270 ? -11.310 -16.672 39.386 1.00 70.25 270 LYS A O 1
ATOM 2271 N N . GLU A 1 271 ? -10.604 -15.780 37.448 1.00 75.75 271 GLU A N 1
ATOM 2272 C CA . GLU A 1 271 ? -9.178 -15.683 37.793 1.00 75.75 271 GLU A CA 1
ATOM 2273 C C . GLU A 1 271 ? -8.813 -14.334 38.441 1.00 75.75 271 GLU A C 1
ATOM 2275 O O . GLU A 1 271 ? -7.654 -14.081 38.769 1.00 75.75 271 GLU A O 1
ATOM 2280 N N . PHE A 1 272 ? -9.789 -13.435 38.602 1.00 79.81 272 PHE A N 1
ATOM 2281 C CA . PHE A 1 272 ? -9.572 -12.080 39.097 1.00 79.81 272 PHE A CA 1
ATOM 2282 C C . PHE A 1 272 ? -9.653 -12.011 40.620 1.00 79.81 272 PHE A C 1
ATOM 2284 O O . PHE A 1 272 ? -10.526 -12.605 41.252 1.00 79.81 272 PHE A O 1
ATOM 2291 N N . GLU A 1 273 ? -8.773 -11.211 41.219 1.00 82.06 273 GLU A N 1
ATOM 2292 C CA . GLU A 1 273 ? -8.844 -10.919 42.647 1.00 82.06 273 GLU A CA 1
ATOM 2293 C C . GLU A 1 273 ? -9.987 -9.934 42.946 1.00 82.06 273 GLU A C 1
ATOM 2295 O O . GLU A 1 273 ? -10.495 -9.234 42.067 1.00 82.06 273 GLU A O 1
ATOM 2300 N N . VAL A 1 274 ? -10.383 -9.817 44.217 1.00 76.50 274 VAL A N 1
ATOM 2301 C CA . VAL A 1 274 ? -11.490 -8.940 44.651 1.00 76.50 274 VAL A CA 1
ATOM 2302 C C . VAL A 1 274 ? -11.304 -7.485 44.180 1.00 76.50 274 VAL A C 1
ATOM 2304 O O . VAL A 1 274 ? -12.273 -6.834 43.779 1.00 76.50 274 VAL A O 1
ATOM 2307 N N . GLY A 1 275 ? -10.063 -6.985 44.170 1.00 71.44 275 GLY A N 1
ATOM 2308 C CA . GLY A 1 275 ? -9.729 -5.649 43.658 1.00 71.44 275 GLY A CA 1
ATOM 2309 C C . GLY A 1 275 ? -9.913 -5.504 42.141 1.00 71.44 275 GLY A C 1
ATOM 2310 O O . GLY A 1 275 ? -10.378 -4.467 41.666 1.00 71.44 275 GLY A O 1
ATOM 2311 N N . ASP A 1 276 ? -9.636 -6.560 41.379 1.00 78.06 276 ASP A N 1
ATOM 2312 C CA . ASP A 1 276 ? -9.810 -6.591 39.924 1.00 78.06 276 ASP A CA 1
ATOM 2313 C C . ASP A 1 276 ? -11.303 -6.635 39.550 1.00 78.06 276 ASP A C 1
ATOM 2315 O O . ASP A 1 276 ? -11.746 -5.953 38.623 1.00 78.06 276 ASP A O 1
ATOM 2319 N N . ILE A 1 277 ? -12.113 -7.351 40.339 1.00 75.38 277 ILE A N 1
ATOM 2320 C CA . ILE A 1 277 ? -13.578 -7.375 40.204 1.00 75.38 277 ILE A CA 1
ATOM 2321 C C . ILE A 1 277 ? -14.171 -5.985 40.474 1.00 75.38 277 ILE A C 1
ATOM 2323 O O . ILE A 1 277 ? -15.092 -5.553 39.775 1.00 75.38 277 ILE A O 1
ATOM 2327 N N . PHE A 1 278 ? -13.648 -5.250 41.461 1.00 78.88 278 PHE A N 1
ATOM 2328 C CA . PHE A 1 278 ? -14.058 -3.865 41.704 1.00 78.88 278 PHE A CA 1
ATOM 2329 C C . PHE A 1 278 ? -13.735 -2.964 40.503 1.00 78.88 278 PHE A C 1
ATOM 2331 O O . PHE A 1 278 ? -14.594 -2.203 40.054 1.00 78.88 278 PHE A O 1
ATOM 2338 N N . ASN A 1 279 ? -12.537 -3.099 39.930 1.00 78.56 279 ASN A N 1
ATOM 2339 C CA . ASN A 1 279 ? -12.119 -2.350 38.746 1.00 78.56 279 ASN A CA 1
ATOM 2340 C C . ASN A 1 279 ? -13.001 -2.632 37.519 1.00 78.56 279 ASN A C 1
ATOM 2342 O O . ASN A 1 279 ? -13.394 -1.693 36.819 1.00 78.56 279 ASN A O 1
ATOM 2346 N N . TYR A 1 280 ? -13.369 -3.895 37.295 1.00 76.44 280 TYR A N 1
ATOM 2347 C CA . TYR A 1 280 ? -14.328 -4.285 36.263 1.00 76.44 280 TYR A CA 1
ATOM 2348 C C . TYR A 1 280 ? -15.715 -3.667 36.494 1.00 76.44 280 TYR A C 1
ATOM 2350 O O . TYR A 1 280 ? -16.317 -3.112 35.577 1.00 76.44 280 TYR A O 1
ATOM 2358 N N . LYS A 1 281 ? -16.207 -3.658 37.740 1.00 77.06 281 LYS A N 1
ATOM 2359 C CA . LYS A 1 281 ? -17.499 -3.036 38.070 1.00 77.06 281 LYS A CA 1
ATOM 2360 C C . LYS A 1 281 ? -17.546 -1.541 37.752 1.00 77.06 281 LYS A C 1
ATOM 2362 O O . LYS A 1 281 ? -18.591 -1.072 37.314 1.00 77.06 281 LYS A O 1
ATOM 2367 N N . CYS A 1 282 ? -16.454 -0.789 37.932 1.00 74.06 282 CYS A N 1
ATOM 2368 C CA . CYS A 1 282 ? -16.416 0.612 37.476 1.00 74.06 282 CYS A CA 1
ATOM 2369 C C . CYS A 1 282 ? -16.071 0.796 35.989 1.00 74.06 282 CYS A C 1
ATOM 2371 O O . CYS A 1 282 ? -15.955 1.930 35.550 1.00 74.06 282 CYS A O 1
ATOM 2373 N N . PHE A 1 283 ? -15.872 -0.276 35.219 1.00 75.56 283 PHE A N 1
ATOM 2374 C CA . PHE A 1 283 ? -15.852 -0.208 33.755 1.00 75.56 283 PHE A CA 1
ATOM 2375 C C . PHE A 1 283 ? -17.257 -0.365 33.150 1.00 75.56 283 PHE A C 1
ATOM 2377 O O . PHE A 1 283 ? -17.533 0.251 32.131 1.00 75.56 283 PHE A O 1
ATOM 2384 N N . ILE A 1 284 ? -18.131 -1.167 33.774 1.00 72.94 284 ILE A N 1
ATOM 2385 C CA . ILE A 1 284 ? -19.518 -1.373 33.310 1.00 72.94 284 ILE A CA 1
ATOM 2386 C C . ILE A 1 284 ? -20.449 -0.206 33.689 1.00 72.94 284 ILE A C 1
ATOM 2388 O O . ILE A 1 284 ? -21.446 0.023 33.009 1.00 72.94 284 ILE A O 1
ATOM 2392 N N . LYS A 1 285 ? -20.163 0.489 34.796 1.00 59.94 285 LYS A N 1
ATOM 2393 C CA . LYS A 1 285 ? -20.901 1.689 35.226 1.00 59.94 285 LYS A CA 1
ATOM 2394 C C . LYS A 1 285 ? -20.522 2.908 34.400 1.00 59.94 285 LYS A C 1
ATOM 2396 O O . LYS A 1 285 ? -21.451 3.691 34.116 1.00 59.94 285 LYS A O 1
#

Secondary structure (DSSP, 8-state):
-HHHHHHSHHHHHHHHHHHHHHHHHTTTSTT-SSS--SHHHHHHHHHHHHHHHHHHHHHHHHHT--SS-SSSTTS-HHHHHHHHHHHHHHHHHHHHHHHHHHT---TTTSEETTEEHHHHHHHT-HHHHHHTSHHHHHHHHHHHHHHHHHHH-TT--HHHHHHHHHHHHHHHHHHHHHHHHHHHHHHHHHHHHTT--HHHHHHHHHHHHHHHHHHHHHHHHTTT-HHHHHHHHHHHHHHHTT---HHHHHHHHHHHHHTS-HHHHHHHHTT--HHHHHHHHHHH-

Radius of gyration: 25.89 Å; chains: 1; bounding box: 61×47×76 Å

Sequence (285 aa):
MFEKLILYSPIIIFVLSYILRFFGRLRFTIFIDELISGDKIKYFSHILFFSIVSYIYWLCYQYKISLFNLESDDLDIASVFSVVLAIWSCYGVYVGFLQFMVGYDNKEKGTYLGYQKMDFLTDSNVWYHLTNSWEFIGSLLLSIIIPLIVKFNASAGIHYQYIWQAIIGFLLILFIFLLKFSLKVAKTTIFINKNTDGRLKEFIESDIENRYHRYFNRLLKQKFSHGARKSYFKQVRVDLSKIDNAKDKSTFLEFIYCNISSEEIIGILKEFEVGDIFNYKCFIK